Protein AF-A0A3M1DZD7-F1 (afdb_monomer)

Sequence (365 aa):
MVFPDAVPTWALFAEMALAAAVVVLAGWRFARLADLVADRLHLGAGWIGLILLATVTSLPELVTSGTATLLGNVDLALGGILGSCSFNITIIFLLNAAWGGGSVLTRTDEGRAHTLSSAFGMLLIGLTLFGMVLMDKFAAAPKTAGIVELCWALLILIAYLFCMKLIHRYERRRNHADHRDAGPPGRMGAGLTLDLIVTAAVLIAASWWLANLGDALSIHPIEWLGGPLGATFVGACFLALATSLPEIATSISAVKIGKLDLALGNIFGSNMFNIVIIPVLKGLSLGGGHAVMLTPHASDTTQNLIAGLLAMLLTAVAIGGMAYRSHTRIGRFGFDSILIAAIYLGGMALLVTGTPGAAASVASP

Nearest PDB structures (foldseek):
  5jdl-assembly1_A  TM=7.304E-01  e=1.213E-06  Methanocaldococcus jannaschii DSM 2661
  5jdq-assembly1_A  TM=7.399E-01  e=3.243E-06  Methanocaldococcus jannaschii DSM 2661
  5jdn-assembly1_A  TM=7.439E-01  e=9.049E-06  Methanocaldococcus jannaschii DSM 2661
  6csf-assembly2_M  TM=1.851E-01  e=3.660E+00  Methanococcus maripaludis S2
  6csf-assembly1_C  TM=1.396E-01  e=6.113E+00  Methanococcus maripaludis S2

Solvent-accessible surface area (backbone atoms only — not comparable to full-atom values): 18363 Å² total; per-residue (Å²): 130,86,76,65,100,76,72,54,70,70,56,55,53,51,51,40,53,49,26,50,48,49,19,37,54,28,16,39,50,42,31,54,48,49,49,52,48,13,66,40,52,66,44,52,46,32,56,39,10,29,47,58,48,10,49,54,32,45,44,31,48,44,52,52,29,40,50,30,41,77,72,68,37,36,63,60,18,50,33,49,40,27,41,49,37,32,50,41,58,39,43,53,37,55,41,13,64,74,63,55,81,28,45,61,59,60,70,34,93,52,39,69,59,54,42,51,44,39,52,47,24,38,49,51,49,48,53,50,51,51,45,33,62,55,29,56,81,28,64,94,38,64,73,58,32,43,52,54,48,52,55,47,30,50,48,52,48,52,50,48,55,50,48,52,53,51,51,50,53,53,49,52,58,49,46,55,61,77,43,66,87,53,78,81,62,54,77,83,49,71,68,58,52,49,51,47,52,52,33,47,50,50,27,38,52,25,27,44,52,26,30,54,50,13,56,54,40,30,76,42,71,35,68,94,57,73,27,62,68,32,10,40,52,51,12,50,54,42,28,55,47,26,38,47,40,33,50,48,25,21,29,46,32,18,43,74,72,70,35,50,34,26,21,51,16,22,40,34,19,25,35,40,47,42,57,50,38,55,37,54,44,56,58,55,34,72,80,66,79,55,76,57,70,55,46,62,56,94,77,54,44,62,56,37,47,49,33,38,49,47,20,37,53,43,45,50,46,52,42,47,34,43,71,67,48,70,83,59,59,60,87,38,33,18,54,56,34,53,48,38,46,52,52,49,54,52,51,50,51,48,61,69,66,66,43,93,62,70,72,62,71,77,68,66,136

Structure (mmCIF, N/CA/C/O backbone):
data_AF-A0A3M1DZD7-F1
#
_entry.id   AF-A0A3M1DZD7-F1
#
loop_
_atom_site.group_PDB
_atom_site.id
_atom_site.type_symbol
_atom_site.label_atom_id
_atom_site.label_alt_id
_atom_site.label_comp_id
_atom_site.label_asym_id
_atom_site.label_entity_id
_atom_site.label_seq_id
_atom_site.pdbx_PDB_ins_code
_atom_site.Cartn_x
_atom_site.Cartn_y
_atom_site.Cartn_z
_atom_site.occupancy
_atom_site.B_iso_or_equiv
_atom_site.auth_seq_id
_atom_site.auth_comp_id
_atom_site.auth_asym_id
_atom_site.auth_atom_id
_atom_site.pdbx_PDB_model_num
ATOM 1 N N . MET A 1 1 ? 2.606 -16.491 -16.913 1.00 41.66 1 MET A N 1
ATOM 2 C CA . MET A 1 1 ? 1.841 -17.367 -17.830 1.00 41.66 1 MET A CA 1
ATOM 3 C C . MET A 1 1 ? 1.956 -16.742 -19.210 1.00 41.66 1 MET A C 1
ATOM 5 O O . MET A 1 1 ? 1.767 -15.538 -19.295 1.00 41.66 1 MET A O 1
ATOM 9 N N . VAL A 1 2 ? 2.329 -17.495 -20.248 1.00 38.16 2 VAL A N 1
ATOM 10 C CA . VAL A 1 2 ? 2.214 -17.013 -21.636 1.00 38.16 2 VAL A CA 1
ATOM 11 C C . VAL A 1 2 ? 0.723 -17.052 -21.945 1.00 38.16 2 VAL A C 1
ATOM 13 O O . VAL A 1 2 ? 0.156 -18.142 -22.010 1.00 38.16 2 VAL A O 1
ATOM 16 N N . PHE A 1 3 ? 0.066 -15.894 -22.001 1.00 48.56 3 PHE A N 1
ATOM 17 C CA . PHE A 1 3 ? -1.316 -15.837 -22.463 1.00 48.56 3 PHE A CA 1
ATOM 18 C C . PHE A 1 3 ? -1.296 -16.283 -23.929 1.00 48.56 3 PHE A C 1
ATOM 20 O O . PHE A 1 3 ? -0.567 -15.680 -24.714 1.00 48.56 3 PHE A O 1
ATOM 27 N N . PRO A 1 4 ? -1.981 -17.377 -24.302 1.00 46.47 4 PRO A N 1
ATOM 28 C CA . PRO A 1 4 ? -2.061 -17.756 -25.703 1.00 46.47 4 PRO A CA 1
ATOM 29 C C . PRO A 1 4 ? -2.705 -16.600 -26.472 1.00 46.47 4 PRO A C 1
ATOM 31 O O . PRO A 1 4 ? -3.670 -16.015 -25.979 1.00 46.47 4 PRO A O 1
ATOM 34 N N . ASP A 1 5 ? -2.199 -16.304 -27.672 1.00 52.38 5 ASP A N 1
ATOM 35 C CA . ASP A 1 5 ? -2.559 -15.163 -28.542 1.00 52.38 5 ASP A CA 1
ATOM 36 C C . ASP A 1 5 ? -4.052 -15.091 -28.967 1.00 52.38 5 ASP A C 1
ATOM 38 O O . ASP A 1 5 ? -4.423 -14.358 -29.880 1.00 52.38 5 ASP A O 1
ATOM 42 N N . ALA A 1 6 ? -4.936 -15.858 -28.323 1.00 56.72 6 ALA A N 1
ATOM 43 C CA . ALA A 1 6 ? -6.335 -16.068 -28.670 1.00 56.72 6 ALA A CA 1
ATOM 44 C C . ALA A 1 6 ? -7.322 -15.863 -27.500 1.00 56.72 6 ALA A C 1
ATOM 46 O O . ALA A 1 6 ? -8.472 -16.295 -27.606 1.00 56.72 6 ALA A O 1
ATOM 47 N N . VAL A 1 7 ? -6.928 -15.236 -26.382 1.00 67.44 7 VAL A N 1
ATOM 48 C CA . VAL A 1 7 ? -7.904 -14.864 -25.338 1.00 67.44 7 VAL A CA 1
ATOM 49 C C . VAL A 1 7 ? -8.629 -13.584 -25.768 1.00 67.44 7 VAL A C 1
ATOM 51 O O . VAL A 1 7 ? -7.986 -12.550 -25.955 1.00 67.44 7 VAL A O 1
ATOM 54 N N . PRO A 1 8 ? -9.961 -13.606 -25.948 1.00 79.56 8 PRO A N 1
ATOM 55 C CA . PRO A 1 8 ? -10.682 -12.409 -26.351 1.00 79.56 8 PRO A CA 1
ATOM 56 C C . PRO A 1 8 ? -10.669 -11.369 -25.222 1.00 79.56 8 PRO A C 1
ATOM 58 O O . PRO A 1 8 ? -10.813 -11.710 -24.049 1.00 79.56 8 PRO A O 1
ATOM 61 N N . THR A 1 9 ? -10.562 -10.082 -25.562 1.00 77.25 9 THR A N 1
ATOM 62 C CA . THR A 1 9 ? -10.409 -8.986 -24.583 1.00 77.25 9 THR A CA 1
ATOM 63 C C . THR A 1 9 ? -11.525 -8.953 -23.530 1.00 77.25 9 THR A C 1
ATOM 65 O O . THR A 1 9 ? -11.277 -8.628 -22.372 1.00 77.25 9 THR A O 1
ATOM 68 N N . TRP A 1 10 ? -12.756 -9.337 -23.892 1.00 81.88 10 TRP A N 1
ATOM 69 C CA . TRP A 1 10 ? -13.869 -9.419 -22.937 1.00 81.88 10 TRP A CA 1
ATOM 70 C C . TRP A 1 10 ? -13.646 -10.482 -21.851 1.00 81.88 10 TRP A C 1
ATOM 72 O O . TRP A 1 10 ? -14.093 -10.287 -20.723 1.00 81.88 10 TRP A O 1
ATOM 82 N N . ALA A 1 11 ? -12.947 -11.579 -22.165 1.00 86.06 11 ALA A N 1
ATOM 83 C CA . ALA A 1 11 ? -12.627 -12.623 -21.197 1.00 86.06 11 ALA A CA 1
ATOM 84 C C . ALA A 1 11 ? -11.578 -12.126 -20.196 1.00 86.06 11 ALA A C 1
ATOM 86 O O . ALA A 1 11 ? -11.751 -12.339 -19.001 1.00 86.06 11 ALA A O 1
ATOM 87 N N . LEU A 1 12 ? -10.579 -11.358 -20.651 1.00 83.19 12 LEU A N 1
ATOM 88 C CA . LEU A 1 12 ? -9.619 -10.694 -19.759 1.00 83.19 12 LEU A CA 1
ATOM 89 C C . LEU A 1 12 ? -10.325 -9.735 -18.792 1.00 83.19 12 LEU A C 1
ATOM 91 O O . LEU A 1 12 ? -10.096 -9.798 -17.587 1.00 83.19 12 LEU A O 1
ATOM 95 N N . PHE A 1 13 ? -11.249 -8.903 -19.283 1.00 85.06 13 PHE A N 1
ATOM 96 C CA . PHE A 1 13 ? -12.037 -8.024 -18.411 1.00 85.06 13 PHE A CA 1
ATOM 97 C C . PHE A 1 13 ? -12.915 -8.799 -17.416 1.00 85.06 13 PHE A C 1
ATOM 99 O O . PHE A 1 13 ? -13.045 -8.381 -16.265 1.00 85.06 13 PHE A O 1
ATOM 106 N N . ALA A 1 14 ? -13.502 -9.926 -17.828 1.00 89.94 14 ALA A N 1
ATOM 107 C CA . ALA A 1 14 ? -14.292 -10.777 -16.940 1.00 89.94 14 ALA A CA 1
ATOM 108 C C . ALA A 1 14 ? -13.427 -11.435 -15.850 1.00 89.94 14 ALA A C 1
ATOM 110 O O . ALA A 1 14 ? -13.805 -11.422 -14.677 1.00 89.94 14 ALA A O 1
ATOM 111 N N . GLU A 1 15 ? -12.251 -11.955 -16.211 1.00 90.81 15 GLU A N 1
ATOM 112 C CA . GLU A 1 15 ? -11.279 -12.507 -15.261 1.00 90.81 15 GLU A CA 1
ATOM 113 C C . GLU A 1 15 ? -10.776 -11.443 -14.285 1.00 90.81 15 GLU A C 1
ATOM 115 O O . GLU A 1 15 ? -10.691 -11.697 -13.085 1.00 90.81 15 GLU A O 1
ATOM 120 N N . MET A 1 16 ? -10.531 -10.220 -14.758 1.00 89.06 16 MET A N 1
ATOM 121 C CA . MET A 1 16 ? -10.138 -9.110 -13.891 1.00 89.06 16 MET A CA 1
ATOM 122 C C . MET A 1 16 ? -11.241 -8.702 -12.930 1.00 89.06 16 MET A C 1
ATOM 124 O O . MET A 1 16 ? -10.969 -8.477 -11.754 1.00 89.06 16 MET A O 1
ATOM 128 N N . ALA A 1 17 ? -12.488 -8.627 -13.397 1.00 91.44 17 ALA A N 1
ATOM 129 C CA . ALA A 1 17 ? -13.623 -8.344 -12.528 1.00 91.44 17 ALA A CA 1
ATOM 130 C C . ALA A 1 17 ? -13.769 -9.422 -11.442 1.00 91.44 17 ALA A C 1
ATOM 132 O O . ALA A 1 17 ? -14.021 -9.099 -10.280 1.00 91.44 17 ALA A O 1
ATOM 133 N N . LEU A 1 18 ? -13.556 -10.693 -11.799 1.00 94.94 18 LEU A N 1
ATOM 134 C CA . LEU A 1 18 ? -13.560 -11.803 -10.852 1.00 94.94 18 LEU A CA 1
ATOM 135 C C . LEU A 1 18 ? -12.410 -11.694 -9.842 1.00 94.94 18 LEU A C 1
ATOM 137 O O . LEU A 1 18 ? -12.656 -11.758 -8.638 1.00 94.94 18 LEU A O 1
ATOM 141 N N . ALA A 1 19 ? -11.175 -11.486 -10.301 1.00 93.81 19 ALA A N 1
ATOM 142 C CA . ALA A 1 19 ? -10.014 -11.335 -9.429 1.00 93.81 19 ALA A CA 1
ATOM 143 C C . ALA A 1 19 ? -10.177 -10.131 -8.483 1.00 93.81 19 ALA A C 1
ATOM 145 O O . ALA A 1 19 ? -9.988 -10.268 -7.274 1.00 93.81 19 ALA A O 1
ATOM 146 N N . ALA A 1 20 ? -10.646 -8.988 -8.992 1.00 93.81 20 ALA A N 1
ATOM 147 C CA . ALA A 1 20 ? -10.962 -7.810 -8.190 1.00 93.81 20 ALA A CA 1
ATOM 148 C C . ALA A 1 20 ? -12.055 -8.090 -7.144 1.00 93.81 20 ALA A C 1
ATOM 150 O O . ALA A 1 20 ? -11.922 -7.684 -5.989 1.00 93.81 20 ALA A O 1
ATOM 151 N N . ALA A 1 21 ? -13.111 -8.828 -7.502 1.00 95.94 21 ALA A N 1
ATOM 152 C CA . ALA A 1 21 ? -14.144 -9.230 -6.550 1.00 95.94 21 ALA A CA 1
ATOM 153 C C . ALA A 1 21 ? -13.577 -10.127 -5.438 1.00 95.94 21 ALA A C 1
ATOM 155 O O . ALA A 1 21 ? -13.894 -9.920 -4.265 1.00 95.94 21 ALA A O 1
ATOM 156 N N . VAL A 1 22 ? -12.699 -11.079 -5.775 1.00 97.00 22 VAL A N 1
ATOM 157 C CA . VAL A 1 22 ? -12.014 -11.923 -4.783 1.00 97.00 22 VAL A CA 1
ATOM 158 C C . VAL A 1 22 ? -11.136 -11.076 -3.861 1.00 97.00 22 VAL A C 1
ATOM 160 O O . VAL A 1 22 ? -11.227 -11.247 -2.646 1.00 97.00 22 VAL A O 1
ATOM 163 N N . VAL A 1 23 ? -10.358 -10.125 -4.393 1.00 96.25 23 VAL A N 1
ATOM 164 C CA . VAL A 1 23 ? -9.548 -9.187 -3.591 1.00 96.25 23 VAL A CA 1
ATOM 165 C C . VAL A 1 23 ? -10.427 -8.392 -2.626 1.00 96.25 23 VAL A C 1
ATOM 167 O O . VAL A 1 23 ? -10.125 -8.319 -1.436 1.00 96.25 23 VAL A O 1
ATOM 170 N N . VAL A 1 24 ? -11.554 -7.848 -3.096 1.00 96.06 24 VAL A N 1
ATOM 171 C CA . VAL A 1 24 ? -12.477 -7.072 -2.253 1.00 96.06 24 VAL A CA 1
ATOM 172 C C . VAL A 1 24 ? -13.079 -7.933 -1.141 1.00 96.06 24 VAL A C 1
ATOM 174 O O . VAL A 1 24 ? -13.093 -7.521 0.020 1.00 96.06 24 VAL A O 1
ATOM 177 N N . LEU A 1 25 ? -13.548 -9.142 -1.461 1.00 97.25 25 LEU A N 1
ATOM 178 C CA . LEU A 1 25 ? -14.147 -10.056 -0.483 1.00 97.25 25 LEU A CA 1
ATOM 179 C C . LEU A 1 25 ? -13.116 -10.562 0.538 1.00 97.25 25 LEU A C 1
ATOM 181 O O . LEU A 1 25 ? -13.396 -10.579 1.743 1.00 97.25 25 LEU A O 1
ATOM 185 N N . ALA A 1 26 ? -11.921 -10.933 0.074 1.00 97.25 26 ALA A N 1
ATOM 186 C CA . ALA A 1 26 ? -10.816 -11.364 0.923 1.00 97.25 26 ALA A CA 1
ATOM 187 C C . ALA A 1 26 ? -10.336 -10.218 1.820 1.00 97.25 26 ALA A C 1
ATOM 189 O O . ALA A 1 26 ? -10.219 -10.413 3.027 1.00 97.25 26 ALA A O 1
ATOM 190 N N . GLY A 1 27 ? -10.167 -9.007 1.283 1.00 96.50 27 GLY A N 1
ATOM 191 C CA . GLY A 1 27 ? -9.814 -7.813 2.051 1.00 96.50 27 GLY A CA 1
ATOM 192 C C . GLY A 1 27 ? -10.871 -7.459 3.100 1.00 96.50 27 GLY A C 1
ATOM 193 O O . GLY A 1 27 ? -10.539 -7.149 4.248 1.00 96.50 27 GLY A O 1
ATOM 194 N N . TRP A 1 28 ? -12.159 -7.601 2.759 1.00 96.25 28 TRP A N 1
ATOM 195 C CA . TRP A 1 28 ? -13.256 -7.383 3.702 1.00 96.25 28 TRP A CA 1
ATOM 196 C C . TRP A 1 28 ? -13.191 -8.351 4.889 1.00 96.25 28 TRP A C 1
ATOM 198 O O . TRP A 1 28 ? -13.342 -7.929 6.040 1.00 96.25 28 TRP A O 1
ATOM 208 N N . ARG A 1 29 ? -12.926 -9.638 4.627 1.00 97.69 29 ARG A N 1
ATOM 209 C CA . ARG A 1 29 ? -12.712 -10.658 5.664 1.00 97.69 29 ARG A CA 1
ATOM 210 C C . ARG A 1 29 ? -11.431 -10.406 6.458 1.00 97.69 29 ARG A C 1
ATOM 212 O O . ARG A 1 29 ? -11.468 -10.473 7.685 1.00 97.69 29 ARG A O 1
ATOM 219 N N . PHE A 1 30 ? -10.334 -10.088 5.782 1.00 98.00 30 PHE A N 1
ATOM 220 C CA . PHE A 1 30 ? -9.017 -9.926 6.386 1.00 98.00 30 PHE A CA 1
ATOM 221 C C . PHE A 1 30 ? -8.990 -8.783 7.403 1.00 98.00 30 PHE A C 1
ATOM 223 O O . PHE A 1 30 ? -8.502 -8.978 8.511 1.00 98.00 30 PHE A O 1
ATOM 230 N N . ALA A 1 31 ? -9.621 -7.642 7.101 1.00 97.56 31 ALA A N 1
ATOM 231 C CA . ALA A 1 31 ? -9.732 -6.531 8.049 1.00 97.56 31 ALA A CA 1
ATOM 232 C C . ALA A 1 31 ? -10.477 -6.917 9.343 1.00 97.56 31 ALA A C 1
ATOM 234 O O . ALA A 1 31 ? -10.062 -6.522 10.429 1.00 97.56 31 ALA A O 1
ATOM 235 N N . ARG A 1 32 ? -11.533 -7.744 9.266 1.00 97.25 32 ARG A N 1
ATOM 236 C CA . ARG A 1 32 ? -12.217 -8.259 10.471 1.00 97.25 32 ARG A CA 1
ATOM 237 C C . ARG A 1 32 ? -11.357 -9.230 11.267 1.00 97.25 32 ARG A C 1
ATOM 239 O O . ARG A 1 32 ? -11.407 -9.217 12.491 1.00 97.25 32 ARG A O 1
ATOM 246 N N . LEU A 1 33 ? -10.591 -10.085 10.592 1.00 97.31 33 LEU A N 1
ATOM 247 C CA . LEU A 1 33 ? -9.674 -10.999 11.272 1.00 97.31 33 LEU A CA 1
ATOM 248 C C . LEU A 1 33 ? -8.540 -10.229 11.953 1.00 97.31 33 LEU A C 1
ATOM 250 O O . LEU A 1 33 ? -8.206 -10.539 13.091 1.00 97.31 33 LEU A O 1
ATOM 254 N N . ALA A 1 34 ? -8.001 -9.200 11.298 1.00 96.94 34 ALA A N 1
ATOM 255 C CA . ALA A 1 34 ? -7.010 -8.303 11.877 1.00 96.94 34 ALA A CA 1
ATOM 256 C C . ALA A 1 34 ? -7.562 -7.582 13.120 1.00 96.94 34 ALA A C 1
ATOM 258 O O . ALA A 1 34 ? -6.902 -7.563 14.155 1.00 96.94 34 ALA A O 1
ATOM 259 N N . ASP A 1 35 ? -8.797 -7.080 13.064 1.00 96.25 35 ASP A N 1
ATOM 260 C CA . ASP A 1 35 ? -9.460 -6.473 14.223 1.00 96.25 35 ASP A CA 1
ATOM 261 C C . ASP A 1 35 ? -9.634 -7.462 15.390 1.00 96.25 35 ASP A C 1
ATOM 263 O O . ASP A 1 35 ? -9.270 -7.170 16.526 1.00 96.25 35 ASP A O 1
ATOM 267 N N . LEU A 1 36 ? -10.077 -8.692 15.103 1.00 95.12 36 LEU A N 1
ATOM 268 C CA . LEU A 1 36 ? -10.161 -9.756 16.108 1.00 95.12 36 LEU A CA 1
ATOM 269 C C . LEU A 1 36 ? -8.793 -10.091 16.717 1.00 95.12 36 LEU A C 1
ATOM 271 O O . LEU A 1 36 ? -8.713 -10.418 17.900 1.00 95.12 36 LEU A O 1
ATOM 275 N N . VAL A 1 37 ? -7.716 -10.039 15.930 1.00 95.19 37 VAL A N 1
ATOM 276 C CA . VAL A 1 37 ? -6.347 -10.234 16.426 1.00 95.19 37 VAL A CA 1
ATOM 277 C C . VAL A 1 37 ? -5.940 -9.089 17.354 1.00 95.19 37 VAL A C 1
ATOM 279 O O . VAL A 1 37 ? -5.381 -9.366 18.418 1.00 95.19 37 VAL A O 1
ATOM 282 N N . ALA A 1 38 ? -6.250 -7.838 16.996 1.00 92.69 38 ALA A N 1
ATOM 283 C CA . ALA A 1 38 ? -6.002 -6.667 17.837 1.00 92.69 38 ALA A CA 1
ATOM 284 C C . ALA A 1 38 ? -6.695 -6.813 19.201 1.00 92.69 38 ALA A C 1
ATOM 286 O O . ALA A 1 38 ? -6.028 -6.791 20.240 1.00 92.69 38 ALA A O 1
ATOM 287 N N . ASP A 1 39 ? -7.997 -7.108 19.181 1.00 90.56 39 ASP A N 1
ATOM 288 C CA . ASP A 1 39 ? -8.821 -7.266 20.380 1.00 90.56 39 ASP A CA 1
ATOM 289 C C . ASP A 1 39 ? -8.357 -8.454 21.244 1.00 90.56 39 ASP A C 1
ATOM 291 O O . ASP A 1 39 ? -8.288 -8.354 22.465 1.00 90.56 39 ASP A O 1
ATOM 295 N N . ARG A 1 40 ? -7.991 -9.597 20.645 1.00 90.81 40 ARG A N 1
ATOM 296 C CA . ARG A 1 40 ? -7.571 -10.797 21.401 1.00 90.81 40 ARG A CA 1
ATOM 297 C C . ARG A 1 40 ? -6.204 -10.652 22.054 1.00 90.81 40 ARG A C 1
ATOM 299 O O . ARG A 1 40 ? -5.993 -11.209 23.130 1.00 90.81 40 ARG A O 1
ATOM 306 N N . LEU A 1 41 ? -5.272 -9.976 21.388 1.00 90.75 41 LEU A N 1
ATOM 307 C CA . LEU A 1 41 ? -3.898 -9.813 21.864 1.00 90.75 41 LEU A CA 1
ATOM 308 C C . LEU A 1 41 ? -3.702 -8.537 22.698 1.00 90.75 41 LEU A C 1
ATOM 310 O O . LEU A 1 41 ? -2.584 -8.297 23.155 1.00 90.75 41 LEU A O 1
ATOM 314 N N . HIS A 1 42 ? -4.757 -7.736 22.899 1.00 89.25 42 HIS A N 1
ATOM 315 C CA . HIS A 1 42 ? -4.693 -6.399 23.509 1.00 89.25 42 HIS A CA 1
ATOM 316 C C . HIS A 1 42 ? -3.643 -5.502 22.818 1.00 89.25 42 HIS A C 1
ATOM 318 O O . HIS A 1 42 ? -2.906 -4.736 23.451 1.00 89.25 42 HIS A O 1
ATOM 324 N N . LEU A 1 43 ? -3.539 -5.639 21.493 1.00 89.69 43 LEU A N 1
ATOM 325 C CA . LEU A 1 43 ? -2.683 -4.820 20.638 1.00 89.69 43 LEU A CA 1
ATOM 326 C C . LEU A 1 43 ? -3.512 -3.698 20.012 1.00 89.69 43 LEU A C 1
ATOM 328 O O . LEU A 1 43 ? -4.716 -3.833 19.833 1.00 89.69 43 LEU A O 1
ATOM 332 N N . GLY A 1 44 ? -2.863 -2.574 19.701 1.00 88.56 44 GLY A N 1
ATOM 333 C CA . GLY A 1 44 ? -3.550 -1.391 19.187 1.00 88.56 44 GLY A CA 1
ATOM 334 C C . GLY A 1 44 ? -4.092 -1.690 17.801 1.00 88.56 44 GLY A C 1
ATOM 335 O O . GLY A 1 44 ? -3.406 -2.339 17.005 1.00 88.56 44 GLY A O 1
ATOM 336 N N . ALA A 1 45 ? -5.305 -1.228 17.506 1.00 91.75 45 ALA A N 1
ATOM 337 C CA . ALA A 1 45 ? -5.882 -1.404 16.180 1.00 91.75 45 ALA A CA 1
ATOM 338 C C . ALA A 1 45 ? -4.991 -0.726 15.126 1.00 91.75 45 ALA A C 1
ATOM 340 O O . ALA A 1 45 ? -4.741 -1.313 14.072 1.00 91.75 45 ALA A O 1
ATOM 341 N N . GLY A 1 46 ? -4.419 0.443 15.451 1.00 92.06 46 GLY A N 1
ATOM 342 C CA . GLY A 1 46 ? -3.421 1.102 14.611 1.00 92.06 46 GLY A CA 1
ATOM 343 C C . GLY A 1 46 ? -2.150 0.279 14.424 1.00 92.06 46 GLY A C 1
ATOM 344 O O . GLY A 1 46 ? -1.711 0.129 13.288 1.00 92.06 46 GLY A O 1
ATOM 345 N N . TRP A 1 47 ? -1.622 -0.351 15.480 1.00 93.69 47 TRP A N 1
ATOM 346 C CA . TRP A 1 47 ? -0.440 -1.224 15.391 1.00 93.69 47 TRP A CA 1
ATOM 347 C C . TRP A 1 47 ? -0.647 -2.415 14.457 1.00 93.69 47 TRP A C 1
ATOM 349 O O . TRP A 1 47 ? 0.208 -2.747 13.634 1.00 93.69 47 TRP A O 1
ATOM 359 N N . ILE A 1 48 ? -1.792 -3.088 14.605 1.00 95.69 48 ILE A N 1
ATOM 360 C CA . ILE A 1 48 ? -2.146 -4.237 13.773 1.00 95.69 48 ILE A CA 1
ATOM 361 C C . ILE A 1 48 ? -2.373 -3.792 12.330 1.00 95.69 48 ILE A C 1
ATOM 363 O O . ILE A 1 48 ? -1.930 -4.484 11.414 1.00 95.69 48 ILE A O 1
ATOM 367 N N . GLY A 1 49 ? -2.978 -2.623 12.119 1.00 96.38 49 GLY A N 1
ATOM 368 C CA . GLY A 1 49 ? -3.076 -2.005 10.799 1.00 96.38 49 GLY A CA 1
ATOM 369 C C . GLY A 1 49 ? -1.698 -1.753 10.190 1.00 96.38 49 GLY A C 1
ATOM 370 O O . GLY A 1 49 ? -1.429 -2.172 9.069 1.00 96.38 49 GLY A O 1
ATOM 371 N N . LEU A 1 50 ? -0.807 -1.137 10.966 1.00 95.88 50 LEU A N 1
ATOM 372 C CA . LEU A 1 50 ? 0.535 -0.729 10.556 1.00 95.88 50 LEU A CA 1
ATOM 373 C C . LEU A 1 50 ? 1.446 -1.901 10.192 1.00 95.88 50 LEU A C 1
ATOM 375 O O . LEU A 1 50 ? 2.271 -1.776 9.292 1.00 95.88 50 LEU A O 1
ATOM 379 N N . ILE A 1 51 ? 1.342 -3.021 10.909 1.00 95.56 51 ILE A N 1
ATOM 380 C CA . ILE A 1 51 ? 2.173 -4.200 10.649 1.00 95.56 51 ILE A CA 1
ATOM 381 C C . ILE A 1 51 ? 1.434 -5.205 9.795 1.00 95.56 51 ILE A C 1
ATOM 383 O O . ILE A 1 51 ? 1.855 -5.494 8.682 1.00 95.56 51 ILE A O 1
ATOM 387 N N . LEU A 1 52 ? 0.383 -5.807 10.344 1.00 96.69 52 LEU A N 1
ATOM 388 C CA . LEU A 1 52 ? -0.198 -7.015 9.777 1.00 96.69 52 LEU A CA 1
ATOM 389 C C . LEU A 1 52 ? -0.973 -6.697 8.505 1.00 96.69 52 LEU A C 1
ATOM 391 O O . LEU A 1 52 ? -0.786 -7.379 7.500 1.00 96.69 52 LEU A O 1
ATOM 395 N N . LEU A 1 53 ? -1.834 -5.677 8.566 1.00 96.94 53 LEU A N 1
ATOM 396 C CA . LEU A 1 53 ? -2.679 -5.311 7.436 1.00 96.94 53 LEU A CA 1
ATOM 397 C C . LEU A 1 53 ? -1.810 -4.777 6.293 1.00 96.94 53 LEU A C 1
ATOM 399 O O . LEU A 1 53 ? -1.806 -5.386 5.228 1.00 96.94 53 LEU A O 1
ATOM 403 N N . ALA A 1 54 ? -0.971 -3.783 6.595 1.00 96.88 54 ALA A N 1
ATOM 404 C CA . ALA A 1 54 ? -0.058 -3.153 5.647 1.00 96.88 54 ALA A CA 1
ATOM 405 C C . ALA A 1 54 ? 0.917 -4.128 4.982 1.00 96.88 54 ALA A C 1
ATOM 407 O O . ALA A 1 54 ? 1.116 -4.086 3.774 1.00 96.88 54 ALA A O 1
ATOM 408 N N . THR A 1 55 ? 1.525 -5.038 5.754 1.00 96.00 55 THR A N 1
ATOM 409 C CA . THR A 1 55 ? 2.459 -6.015 5.175 1.00 96.00 55 THR A CA 1
ATOM 410 C C . THR A 1 55 ? 1.744 -6.879 4.149 1.00 96.00 55 THR A C 1
ATOM 412 O O . THR A 1 55 ? 2.248 -7.046 3.050 1.00 96.00 55 THR A O 1
ATOM 415 N N . VAL A 1 56 ? 0.576 -7.437 4.486 1.00 96.44 56 VAL A N 1
ATOM 416 C CA . VAL A 1 56 ? -0.130 -8.356 3.583 1.00 96.44 56 VAL A CA 1
ATOM 417 C C . VAL A 1 56 ? -0.675 -7.631 2.358 1.00 96.44 56 VAL A C 1
ATOM 419 O O . VAL A 1 56 ? -0.607 -8.189 1.262 1.00 96.44 56 VAL A O 1
ATOM 422 N N . THR A 1 57 ? -1.207 -6.419 2.524 1.00 95.31 57 THR A N 1
ATOM 423 C CA . THR A 1 57 ? -1.777 -5.664 1.405 1.00 95.31 57 THR A CA 1
ATOM 424 C C . THR A 1 57 ? -0.720 -5.178 0.430 1.00 95.31 57 THR A C 1
ATOM 426 O O . THR A 1 57 ? -1.026 -5.187 -0.748 1.00 95.31 57 THR A O 1
ATOM 429 N N . SER A 1 58 ? 0.511 -4.911 0.887 1.00 95.44 58 SER A N 1
ATOM 430 C CA . SER A 1 58 ? 1.620 -4.420 0.053 1.00 95.44 58 SER A CA 1
ATOM 431 C C . SER A 1 58 ? 2.580 -5.515 -0.455 1.00 95.44 58 SER A C 1
ATOM 433 O O . SER A 1 58 ? 3.614 -5.241 -1.070 1.00 95.44 58 SER A O 1
ATOM 435 N N . LEU A 1 59 ? 2.277 -6.797 -0.215 1.00 92.88 59 LEU A N 1
ATOM 436 C CA . LEU A 1 59 ? 2.983 -7.910 -0.870 1.00 92.88 59 LEU A CA 1
ATOM 437 C C . LEU A 1 59 ? 2.806 -7.951 -2.404 1.00 92.88 59 LEU A C 1
ATOM 439 O O . LEU A 1 59 ? 3.770 -8.310 -3.083 1.00 92.88 59 LEU A O 1
ATOM 443 N N . PRO A 1 60 ? 1.646 -7.607 -2.994 1.00 90.19 60 PRO A N 1
ATOM 444 C CA . PRO A 1 60 ? 1.487 -7.477 -4.442 1.00 90.19 60 PRO A CA 1
ATOM 445 C C . PRO A 1 60 ? 2.452 -6.452 -5.055 1.00 90.19 60 PRO A C 1
ATOM 447 O O . PRO A 1 60 ? 3.071 -6.748 -6.078 1.00 90.19 60 PRO A O 1
ATOM 450 N N . GLU A 1 61 ? 2.669 -5.302 -4.410 1.00 92.06 61 GLU A N 1
ATOM 451 C CA . GLU A 1 61 ? 3.703 -4.325 -4.779 1.00 92.06 61 GLU A CA 1
ATOM 452 C C . GLU A 1 61 ? 5.104 -4.943 -4.757 1.00 92.06 61 GLU A C 1
ATOM 454 O O . GLU A 1 61 ? 5.888 -4.729 -5.683 1.00 92.06 61 GLU A O 1
ATOM 459 N N . LEU A 1 62 ? 5.432 -5.742 -3.733 1.00 93.00 62 LEU A N 1
ATOM 460 C CA . LEU A 1 62 ? 6.725 -6.433 -3.654 1.00 93.00 62 LEU A CA 1
ATOM 461 C C . LEU A 1 62 ? 6.909 -7.402 -4.829 1.00 93.00 62 LEU A C 1
ATOM 463 O O . LEU A 1 62 ? 7.988 -7.457 -5.421 1.00 93.00 62 LEU A O 1
ATOM 467 N N . VAL A 1 63 ? 5.867 -8.159 -5.180 1.00 89.69 63 VAL A N 1
ATOM 468 C CA . VAL A 1 63 ? 5.920 -9.138 -6.274 1.00 89.69 63 VAL A CA 1
ATOM 469 C C . VAL A 1 63 ? 6.038 -8.451 -7.635 1.00 89.69 63 VAL A C 1
ATOM 471 O O . VAL A 1 63 ? 6.876 -8.848 -8.447 1.00 89.69 63 VAL A O 1
ATOM 474 N N . THR A 1 64 ? 5.244 -7.411 -7.889 1.00 87.50 64 THR A N 1
ATOM 475 C CA . THR A 1 64 ? 5.273 -6.657 -9.156 1.00 87.50 64 THR A CA 1
ATOM 476 C C . THR A 1 64 ? 6.592 -5.902 -9.328 1.00 87.50 64 THR A C 1
ATOM 478 O O . THR A 1 64 ? 7.265 -6.066 -10.345 1.00 87.50 64 THR A O 1
ATOM 481 N N . SER A 1 65 ? 7.048 -5.185 -8.297 1.00 88.62 65 SER A N 1
ATOM 482 C CA . SER A 1 65 ? 8.330 -4.462 -8.315 1.00 88.62 65 SER A CA 1
ATOM 483 C C . SER A 1 65 ? 9.532 -5.411 -8.391 1.00 88.62 65 SER A C 1
ATOM 485 O O . SER A 1 65 ? 10.528 -5.119 -9.057 1.00 88.62 65 SER A O 1
ATOM 487 N N . GLY A 1 66 ? 9.436 -6.579 -7.748 1.00 88.81 66 GLY A N 1
ATOM 488 C CA . GLY A 1 66 ? 10.433 -7.644 -7.845 1.00 88.81 66 GLY A CA 1
ATOM 489 C C . GLY A 1 66 ? 10.518 -8.242 -9.239 1.00 88.81 66 GLY A C 1
ATOM 490 O O . GLY A 1 66 ? 11.614 -8.421 -9.763 1.00 88.81 66 GLY A O 1
ATOM 491 N N . THR A 1 67 ? 9.374 -8.474 -9.878 1.00 86.00 67 THR A N 1
ATOM 492 C CA . THR A 1 67 ? 9.328 -8.955 -11.261 1.00 86.00 67 THR A CA 1
ATOM 493 C C . THR A 1 67 ? 9.920 -7.918 -12.216 1.00 86.00 67 THR A C 1
ATOM 495 O O . THR A 1 67 ? 10.802 -8.259 -12.999 1.00 86.00 67 THR A O 1
ATOM 498 N N . ALA A 1 68 ? 9.534 -6.643 -12.093 1.00 84.31 68 ALA A N 1
ATOM 499 C CA . ALA A 1 68 ? 10.091 -5.551 -12.895 1.00 84.31 68 ALA A CA 1
ATOM 500 C C . ALA A 1 68 ? 11.618 -5.442 -12.740 1.00 84.31 68 ALA A C 1
ATOM 502 O O . ALA A 1 68 ? 12.345 -5.371 -13.729 1.00 84.31 68 ALA A O 1
ATOM 503 N N . THR A 1 69 ? 12.114 -5.546 -11.506 1.00 85.56 69 THR A N 1
ATOM 504 C CA . THR A 1 69 ? 13.550 -5.581 -11.199 1.00 85.56 69 THR A CA 1
ATOM 505 C C . THR A 1 69 ? 14.271 -6.742 -11.881 1.00 85.56 69 THR A C 1
ATOM 507 O O . THR A 1 69 ? 15.336 -6.550 -12.464 1.00 85.56 69 THR A O 1
ATOM 510 N N . LEU A 1 70 ? 13.725 -7.959 -11.784 1.00 85.06 70 LEU A N 1
ATOM 511 C CA . LEU A 1 70 ? 14.334 -9.159 -12.365 1.00 85.06 70 LEU A CA 1
ATOM 512 C C . LEU A 1 70 ? 14.345 -9.126 -13.898 1.00 85.06 70 LEU A C 1
ATOM 514 O O . LEU A 1 70 ? 15.180 -9.787 -14.507 1.00 85.06 70 LEU A O 1
ATOM 518 N N . LEU A 1 71 ? 13.444 -8.351 -14.504 1.00 83.94 71 LEU A N 1
ATOM 519 C CA . LEU A 1 71 ? 13.406 -8.069 -15.940 1.00 83.94 71 LEU A CA 1
ATOM 520 C C . LEU A 1 71 ? 14.291 -6.874 -16.343 1.00 83.94 71 LEU A C 1
ATOM 522 O O . LEU A 1 71 ? 14.275 -6.467 -17.502 1.00 83.94 71 LEU A O 1
ATOM 526 N N . GLY A 1 72 ? 15.046 -6.293 -15.405 1.00 79.56 72 GLY A N 1
ATOM 527 C CA . GLY A 1 72 ? 15.914 -5.139 -15.645 1.00 79.56 72 GLY A CA 1
ATOM 528 C C . GLY A 1 72 ? 15.183 -3.796 -15.741 1.00 79.56 72 GLY A C 1
ATOM 529 O O . GLY A 1 72 ? 15.826 -2.780 -15.991 1.00 79.56 72 GLY A O 1
ATOM 530 N N . ASN A 1 73 ? 13.868 -3.757 -15.503 1.00 82.88 73 ASN A N 1
ATOM 531 C CA . ASN A 1 73 ? 13.064 -2.536 -15.518 1.00 82.88 73 ASN A CA 1
ATOM 532 C C . ASN A 1 73 ? 12.994 -1.902 -14.119 1.00 82.88 73 ASN A C 1
ATOM 534 O O . ASN A 1 73 ? 11.971 -1.913 -13.429 1.00 82.88 73 ASN A O 1
ATOM 538 N N . VAL A 1 74 ? 14.143 -1.395 -13.681 1.00 82.94 74 VAL A N 1
ATOM 539 C CA . VAL A 1 74 ? 14.340 -0.800 -12.354 1.00 82.94 74 VAL A CA 1
ATOM 540 C C . VAL A 1 74 ? 13.505 0.468 -12.164 1.00 82.94 74 VAL A C 1
ATOM 542 O O . VAL A 1 74 ? 12.937 0.669 -11.090 1.00 82.94 74 VAL A O 1
ATOM 545 N N . ASP A 1 75 ? 13.398 1.306 -13.195 1.00 82.50 75 ASP A N 1
ATOM 546 C CA . ASP A 1 75 ? 12.637 2.551 -13.113 1.00 82.50 75 ASP A CA 1
ATOM 547 C C . ASP A 1 75 ? 11.142 2.288 -12.916 1.00 82.50 75 ASP A C 1
ATOM 549 O O . ASP A 1 75 ? 10.521 2.959 -12.092 1.00 82.50 75 ASP A O 1
ATOM 553 N N . LEU A 1 76 ? 10.587 1.255 -13.565 1.00 83.00 76 LEU A N 1
ATOM 554 C CA . LEU A 1 76 ? 9.214 0.808 -13.319 1.00 83.00 76 LEU A CA 1
ATOM 555 C C . LEU A 1 76 ? 9.027 0.289 -11.888 1.00 83.00 76 LEU A C 1
ATOM 557 O O . LEU A 1 76 ? 8.011 0.584 -11.263 1.00 83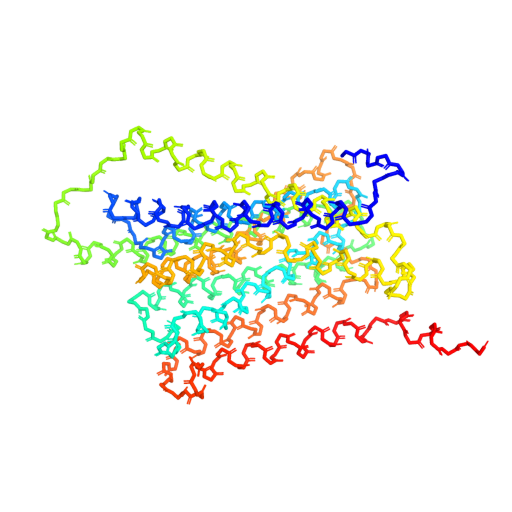.00 76 LEU A O 1
ATOM 561 N N . ALA A 1 77 ? 10.002 -0.450 -11.347 1.00 86.81 77 ALA A N 1
ATOM 562 C CA . ALA A 1 77 ? 9.939 -0.938 -9.970 1.00 86.81 77 ALA A CA 1
ATOM 563 C C . ALA A 1 77 ? 9.908 0.223 -8.959 1.00 86.81 77 ALA A C 1
ATOM 565 O O . ALA A 1 77 ? 9.058 0.258 -8.070 1.00 86.81 77 ALA A O 1
ATOM 566 N N . LEU A 1 78 ? 10.799 1.208 -9.108 1.00 88.31 78 LEU A N 1
ATOM 567 C CA . LEU A 1 78 ? 10.858 2.371 -8.216 1.00 88.31 78 LEU A CA 1
ATOM 568 C C . LEU A 1 78 ? 9.649 3.295 -8.386 1.00 88.31 78 LEU A C 1
ATOM 570 O O . LEU A 1 78 ? 9.097 3.766 -7.387 1.00 88.31 78 LEU A O 1
ATOM 574 N N . GLY A 1 79 ? 9.208 3.511 -9.625 1.00 86.94 79 GLY A N 1
ATOM 575 C CA . GLY A 1 79 ? 8.001 4.269 -9.937 1.00 86.94 79 GLY A CA 1
ATOM 576 C C . GLY A 1 79 ? 6.749 3.623 -9.356 1.00 86.94 79 GLY A C 1
ATOM 577 O O . GLY A 1 79 ? 5.923 4.322 -8.771 1.00 86.94 79 GLY A O 1
ATOM 578 N N . GLY A 1 80 ? 6.645 2.293 -9.415 1.00 87.69 80 GLY A N 1
ATOM 579 C CA . GLY A 1 80 ? 5.571 1.526 -8.783 1.00 87.69 80 GLY A CA 1
ATOM 580 C C . GLY A 1 80 ? 5.542 1.696 -7.263 1.00 87.69 80 GLY A C 1
ATOM 581 O O . GLY A 1 80 ? 4.500 2.034 -6.702 1.00 87.69 80 GLY A O 1
ATOM 582 N N . ILE A 1 81 ? 6.694 1.563 -6.594 1.00 92.75 81 ILE A N 1
ATOM 583 C CA . ILE A 1 81 ? 6.810 1.735 -5.134 1.00 92.75 81 ILE A CA 1
ATOM 584 C C . ILE A 1 81 ? 6.408 3.156 -4.704 1.00 92.75 81 ILE A C 1
ATOM 586 O O . ILE A 1 81 ? 5.573 3.332 -3.813 1.00 92.75 81 ILE A O 1
ATOM 590 N N . LEU A 1 82 ? 6.989 4.187 -5.326 1.00 92.94 82 LEU A N 1
ATOM 591 C CA . LEU A 1 82 ? 6.739 5.589 -4.961 1.00 92.94 82 LEU A CA 1
ATOM 592 C C . LEU A 1 82 ? 5.337 6.060 -5.385 1.00 92.94 82 LEU A C 1
ATOM 594 O O . LEU A 1 82 ? 4.698 6.847 -4.677 1.00 92.94 82 LEU A O 1
ATOM 598 N N . GLY A 1 83 ? 4.837 5.545 -6.507 1.00 90.88 83 GLY A N 1
ATOM 599 C CA . GLY A 1 83 ? 3.471 5.745 -6.979 1.00 90.88 83 GLY A CA 1
ATOM 600 C C . GLY A 1 83 ? 2.441 5.150 -6.020 1.00 90.88 83 GLY A C 1
ATOM 601 O O . GLY A 1 83 ? 1.518 5.862 -5.622 1.00 90.88 83 GLY A O 1
ATOM 602 N N . SER A 1 84 ? 2.643 3.906 -5.566 1.00 92.31 84 SER A N 1
ATOM 603 C CA . SER A 1 84 ? 1.795 3.255 -4.553 1.00 92.31 84 SER A CA 1
ATOM 604 C C . SER A 1 84 ? 1.800 4.053 -3.241 1.00 92.31 84 SER A C 1
ATOM 606 O O . SER A 1 84 ? 0.738 4.356 -2.699 1.00 92.31 84 SER A O 1
ATOM 608 N N . CYS A 1 85 ? 2.959 4.561 -2.794 1.00 95.19 85 CYS A N 1
ATOM 609 C CA . CYS A 1 85 ? 3.028 5.462 -1.633 1.00 95.19 85 CYS A CA 1
ATOM 610 C C . CYS A 1 85 ? 2.166 6.730 -1.783 1.00 95.19 85 CYS A C 1
ATOM 612 O O . CYS A 1 85 ? 1.518 7.159 -0.824 1.00 95.19 85 CYS A O 1
ATOM 614 N N . SER A 1 86 ? 2.154 7.346 -2.970 1.00 93.69 86 SER A N 1
ATOM 615 C CA . SER A 1 86 ? 1.300 8.507 -3.257 1.00 93.69 86 SER A CA 1
ATOM 616 C C . SER A 1 86 ? -0.179 8.128 -3.259 1.00 93.69 86 SER A C 1
ATOM 618 O O . SER A 1 86 ? -0.997 8.805 -2.633 1.00 93.69 86 SER A O 1
ATOM 620 N N . PHE A 1 87 ? -0.520 7.033 -3.943 1.00 93.19 87 PHE A N 1
ATOM 621 C CA . PHE A 1 87 ? -1.892 6.563 -4.088 1.00 93.19 87 PHE A CA 1
ATOM 622 C C . PHE A 1 87 ? -2.504 6.145 -2.747 1.00 93.19 87 PHE A C 1
ATOM 624 O O . PHE A 1 87 ? -3.635 6.527 -2.451 1.00 93.19 87 PHE A O 1
ATOM 631 N N . ASN A 1 88 ? -1.748 5.475 -1.880 1.00 94.94 88 ASN A N 1
ATOM 632 C CA . ASN A 1 88 ? -2.195 5.079 -0.545 1.00 94.94 88 ASN A CA 1
ATOM 633 C C . ASN A 1 88 ? -2.716 6.261 0.281 1.00 94.94 88 ASN A C 1
ATOM 635 O O . ASN A 1 88 ? -3.746 6.149 0.944 1.00 94.94 88 ASN A O 1
ATOM 639 N N . ILE A 1 89 ? -2.080 7.434 0.196 1.00 95.12 89 ILE A N 1
ATOM 640 C CA . ILE A 1 89 ? -2.572 8.627 0.901 1.00 95.12 89 ILE A CA 1
ATOM 641 C C . ILE A 1 89 ? -3.923 9.091 0.337 1.00 95.12 89 ILE A C 1
ATOM 643 O O . ILE A 1 89 ? -4.783 9.556 1.087 1.00 95.12 89 ILE A O 1
ATOM 647 N N . THR A 1 90 ? -4.177 8.903 -0.960 1.00 92.94 90 THR A N 1
ATOM 648 C CA . THR A 1 90 ? -5.481 9.219 -1.566 1.00 92.94 90 THR A CA 1
ATOM 649 C C . THR A 1 90 ? -6.604 8.304 -1.094 1.00 92.94 90 THR A C 1
ATOM 651 O O . THR A 1 90 ? -7.764 8.717 -1.113 1.00 92.94 90 THR A O 1
ATOM 654 N N . ILE A 1 91 ? -6.292 7.115 -0.564 1.00 94.12 91 ILE A N 1
ATOM 655 C CA . ILE A 1 91 ? -7.296 6.226 0.034 1.00 94.12 91 ILE A CA 1
ATOM 656 C C . ILE A 1 91 ? -8.032 6.947 1.169 1.00 94.12 91 ILE A C 1
ATOM 658 O O . ILE A 1 91 ? -9.228 6.731 1.332 1.00 94.12 91 ILE A O 1
ATOM 662 N N . ILE A 1 92 ? -7.404 7.897 1.875 1.00 91.88 92 ILE A N 1
ATOM 663 C CA . ILE A 1 92 ? -8.063 8.738 2.895 1.00 91.88 92 ILE A CA 1
ATOM 664 C C . ILE A 1 92 ? -9.299 9.462 2.326 1.00 91.88 92 ILE A C 1
ATOM 666 O O . ILE A 1 92 ? -10.325 9.570 3.002 1.00 91.88 92 ILE A O 1
ATOM 670 N N . PHE A 1 93 ? -9.243 9.926 1.074 1.00 90.88 93 PHE A N 1
ATOM 671 C CA . PHE A 1 93 ? -10.399 10.518 0.397 1.00 90.88 93 PHE A CA 1
ATOM 672 C C . PHE A 1 93 ? -11.523 9.495 0.197 1.00 90.88 93 PHE A C 1
ATOM 674 O O . PHE A 1 93 ? -12.683 9.784 0.508 1.00 90.88 93 PHE A O 1
ATOM 681 N N . LEU A 1 94 ? -11.181 8.274 -0.225 1.00 91.19 94 LEU A N 1
ATOM 682 C CA . LEU A 1 94 ? -12.137 7.169 -0.355 1.00 91.19 94 LEU A CA 1
ATOM 683 C C . LEU A 1 94 ? -12.724 6.757 1.005 1.00 91.19 94 LEU A C 1
ATOM 685 O O . LEU A 1 94 ? -13.923 6.490 1.105 1.00 91.19 94 LEU A O 1
ATOM 689 N N . LEU A 1 95 ? -11.921 6.771 2.074 1.00 90.94 95 LEU A N 1
ATOM 690 C CA . LEU A 1 95 ? -12.381 6.483 3.434 1.00 90.94 95 LEU A CA 1
ATOM 691 C C . LEU A 1 95 ? -13.400 7.515 3.916 1.00 90.94 95 LEU A C 1
ATOM 693 O O . LEU A 1 95 ? -14.439 7.136 4.455 1.00 90.94 95 LEU A O 1
ATOM 697 N N . ASN A 1 96 ? -13.154 8.806 3.675 1.00 88.44 96 ASN A N 1
ATOM 698 C CA . ASN A 1 96 ? -14.107 9.863 4.022 1.00 88.44 96 ASN A CA 1
ATOM 699 C C . ASN A 1 96 ? -15.433 9.701 3.261 1.00 88.44 96 ASN A C 1
ATOM 701 O O . ASN A 1 96 ? -16.506 9.851 3.857 1.00 88.44 96 ASN A O 1
ATOM 705 N N . ALA A 1 97 ? -15.379 9.316 1.979 1.00 86.81 97 ALA A N 1
ATOM 706 C CA . ALA A 1 97 ? -16.576 8.985 1.205 1.00 86.81 97 ALA A CA 1
ATOM 707 C C . ALA A 1 97 ? -17.348 7.798 1.810 1.00 86.81 97 ALA A C 1
ATOM 709 O O . ALA A 1 97 ? -18.576 7.849 1.922 1.00 86.81 97 ALA A O 1
ATOM 710 N N . ALA A 1 98 ? -16.635 6.742 2.215 1.00 87.19 98 ALA A N 1
ATOM 711 C CA . ALA A 1 98 ? -17.217 5.512 2.747 1.00 87.19 98 ALA A CA 1
ATOM 712 C C . ALA A 1 98 ? -17.785 5.662 4.170 1.00 87.19 98 ALA A C 1
ATOM 714 O O . ALA A 1 98 ? -18.776 4.997 4.498 1.00 87.19 98 ALA A O 1
ATOM 715 N N . TRP A 1 99 ? -17.169 6.514 4.995 1.00 83.75 99 TRP A N 1
ATOM 716 C CA . TRP A 1 99 ? -17.579 6.817 6.368 1.00 83.75 99 TRP A CA 1
ATOM 717 C C . TRP A 1 99 ? -18.786 7.761 6.423 1.00 83.75 99 TRP A C 1
ATOM 719 O O . TRP A 1 99 ? -19.709 7.550 7.203 1.00 83.75 99 TRP A O 1
ATOM 729 N N . GLY A 1 100 ? -18.793 8.822 5.605 1.00 68.94 100 GLY A N 1
ATOM 730 C CA . GLY A 1 100 ? -19.885 9.803 5.543 1.00 68.94 100 GLY A CA 1
ATOM 731 C C . GLY A 1 100 ? -19.978 10.774 6.732 1.00 68.94 100 GLY A C 1
ATOM 732 O O . GLY A 1 100 ? -20.834 11.659 6.724 1.00 68.94 100 GLY A O 1
ATOM 733 N N . GLY A 1 101 ? -19.103 10.647 7.736 1.00 68.69 101 GLY A N 1
ATOM 734 C CA . GLY A 1 101 ? -19.108 11.451 8.964 1.00 68.69 101 GLY A CA 1
ATOM 735 C C . GLY A 1 101 ? -18.151 12.653 9.010 1.00 68.69 101 GLY A C 1
ATOM 736 O O . GLY A 1 101 ? -18.073 13.288 10.060 1.00 68.69 101 GLY A O 1
ATOM 737 N N . GLY A 1 102 ? -17.433 12.989 7.932 1.00 69.81 102 GLY A N 1
ATOM 738 C CA . GLY A 1 102 ? -16.371 14.014 7.918 1.00 69.81 102 GLY A CA 1
ATOM 739 C C . GLY A 1 102 ? -14.963 13.403 7.886 1.00 69.81 102 GLY A C 1
ATOM 740 O O . GLY A 1 102 ? -14.826 12.250 7.491 1.00 69.81 102 GLY A O 1
ATOM 741 N N . SER A 1 103 ? -13.924 14.156 8.284 1.00 77.88 103 SER A N 1
ATOM 742 C CA . SER A 1 103 ? -12.526 13.690 8.187 1.00 77.88 103 SER A CA 1
ATOM 743 C C . SER A 1 103 ? -12.200 12.567 9.178 1.00 77.88 103 SER A C 1
ATOM 745 O O . SER A 1 103 ? -12.211 12.778 10.396 1.00 77.88 103 SER A O 1
ATOM 747 N N . VAL A 1 104 ? -11.833 11.400 8.641 1.00 78.31 104 VAL A N 1
ATOM 748 C CA . VAL A 1 104 ? -11.298 10.248 9.379 1.00 78.31 104 VAL A CA 1
ATOM 749 C C . VAL A 1 104 ? -10.013 10.617 10.128 1.00 78.31 104 VAL A C 1
ATOM 751 O O . VAL A 1 104 ? -9.839 10.172 11.258 1.00 78.31 104 VAL A O 1
ATOM 754 N N . LEU A 1 105 ? -9.179 11.516 9.587 1.00 78.25 105 LEU A N 1
ATOM 755 C CA . LEU A 1 105 ? -7.930 11.967 10.225 1.00 78.25 105 LEU A CA 1
ATOM 756 C C . LEU A 1 105 ? -8.149 12.704 11.555 1.00 78.25 105 LEU A C 1
ATOM 758 O O . LEU A 1 105 ? -7.253 12.760 12.394 1.00 78.25 105 LEU A O 1
ATOM 762 N N . THR A 1 106 ? -9.337 13.274 11.769 1.00 73.81 106 THR A N 1
ATOM 763 C CA . THR A 1 106 ? -9.650 14.043 12.988 1.00 73.81 106 THR A CA 1
ATOM 764 C C . THR A 1 106 ? -10.340 13.231 14.081 1.00 73.81 106 THR A C 1
ATOM 766 O O . THR A 1 106 ? -10.487 13.723 15.199 1.00 73.81 106 THR A O 1
ATOM 769 N N . ARG A 1 107 ? -10.780 12.005 13.769 1.00 74.25 107 ARG A N 1
ATOM 770 C CA . ARG A 1 107 ? -11.675 11.200 14.622 1.00 74.25 107 ARG A CA 1
ATOM 771 C C . ARG A 1 107 ? -11.072 9.892 15.115 1.00 74.25 107 ARG A C 1
ATOM 773 O O . ARG A 1 107 ? -11.792 9.052 15.637 1.00 74.25 107 ARG A O 1
ATOM 780 N N . THR A 1 108 ? -9.773 9.719 14.941 1.00 70.00 108 THR A N 1
ATOM 781 C CA . THR A 1 108 ? -9.049 8.552 15.435 1.00 70.00 108 THR A CA 1
ATOM 782 C C . THR A 1 108 ? -8.625 8.736 16.876 1.00 70.00 108 THR A C 1
ATOM 784 O O . THR A 1 108 ? -8.057 9.782 17.225 1.00 70.00 108 THR A O 1
ATOM 787 N N . ASP A 1 109 ? -8.799 7.695 17.678 1.00 66.19 109 ASP A N 1
ATOM 788 C CA . ASP A 1 109 ? -8.329 7.695 19.053 1.00 66.19 109 ASP A CA 1
ATOM 789 C C . ASP A 1 109 ? -6.794 7.725 19.070 1.00 66.19 109 ASP A C 1
ATOM 791 O O . ASP A 1 109 ? -6.190 8.430 19.889 1.00 66.19 109 ASP A O 1
ATOM 795 N N . GLU A 1 110 ? -6.135 7.074 18.105 1.00 70.31 110 GLU A N 1
ATOM 796 C CA . GLU A 1 110 ? -4.677 6.962 18.002 1.00 70.31 110 GLU A CA 1
ATOM 797 C C . GLU A 1 110 ? -4.014 8.034 17.118 1.00 70.31 110 GLU A C 1
ATOM 799 O O . GLU A 1 110 ? -2.884 7.861 16.666 1.00 70.31 110 GLU A O 1
ATOM 804 N N . GLY A 1 111 ? -4.635 9.205 16.929 1.00 70.69 111 GLY A N 1
ATOM 805 C CA . GLY A 1 111 ? -4.146 10.230 15.985 1.00 70.69 111 GLY A CA 1
ATOM 806 C C . GLY A 1 111 ? -2.666 10.644 16.136 1.00 70.69 111 GLY A C 1
ATOM 807 O O . GLY A 1 111 ? -2.010 10.975 15.152 1.00 70.69 111 GLY A O 1
ATOM 808 N N . ARG A 1 112 ? -2.088 10.571 17.346 1.00 77.00 112 ARG A N 1
ATOM 809 C CA . ARG A 1 112 ? -0.645 10.816 17.567 1.00 77.00 112 ARG A CA 1
ATOM 810 C C . ARG A 1 112 ? 0.257 9.666 17.091 1.00 77.00 112 ARG A C 1
ATOM 812 O O . ARG A 1 112 ? 1.359 9.945 16.629 1.00 77.00 112 ARG A O 1
ATOM 819 N N . ALA A 1 113 ? -0.187 8.411 17.188 1.00 83.00 113 ALA A N 1
ATOM 820 C CA . ALA A 1 113 ? 0.540 7.257 16.651 1.00 83.00 113 ALA A CA 1
ATOM 821 C C . ALA A 1 113 ? 0.524 7.277 15.113 1.00 83.00 113 ALA A C 1
ATOM 823 O O . ALA A 1 113 ? 1.564 7.093 14.484 1.00 83.00 113 ALA A O 1
ATOM 824 N N . HIS A 1 114 ? -0.617 7.637 14.517 1.00 89.62 114 HIS A N 1
ATOM 825 C CA . HIS A 1 114 ? -0.759 7.849 13.068 1.00 89.62 114 HIS A CA 1
ATOM 826 C C . HIS A 1 114 ? 0.067 9.032 12.550 1.00 89.62 114 HIS A C 1
ATOM 828 O O . HIS A 1 114 ? 0.686 8.961 11.491 1.00 89.62 114 HIS A O 1
ATOM 834 N N . THR A 1 115 ? 0.167 10.114 13.328 1.00 91.25 115 THR A N 1
ATOM 835 C CA . THR A 1 115 ? 1.078 11.231 13.015 1.00 91.25 115 THR A CA 1
ATOM 836 C C . THR A 1 115 ? 2.545 10.786 13.041 1.00 91.25 115 THR A C 1
ATOM 838 O O . THR A 1 115 ? 3.336 11.188 12.192 1.00 91.25 115 THR A O 1
ATOM 841 N N . LEU A 1 116 ? 2.926 9.941 14.003 1.00 92.25 116 LEU A N 1
ATOM 842 C CA . LEU A 1 116 ? 4.294 9.437 14.110 1.00 92.25 116 LEU A CA 1
ATOM 843 C C . LEU A 1 116 ? 4.648 8.484 12.957 1.00 92.25 116 LEU A C 1
ATOM 845 O O . LEU A 1 116 ? 5.708 8.627 12.352 1.00 92.25 116 LEU A O 1
ATOM 849 N N . SER A 1 117 ? 3.764 7.537 12.637 1.00 94.25 117 SER A N 1
ATOM 850 C CA . SER A 1 117 ? 3.955 6.590 11.531 1.00 94.25 117 SER A CA 1
ATOM 851 C C . SER A 1 117 ? 4.009 7.290 10.175 1.00 94.25 117 SER A C 1
ATOM 853 O O . SER A 1 117 ? 4.933 7.039 9.407 1.00 94.25 117 SER A O 1
ATOM 855 N N . SER A 1 118 ? 3.109 8.240 9.907 1.00 95.25 118 SER A N 1
ATOM 856 C CA . SER A 1 118 ? 3.157 9.065 8.688 1.00 95.25 118 SER A CA 1
ATOM 857 C C . SER A 1 118 ? 4.434 9.906 8.583 1.00 95.25 118 SER A C 1
ATOM 859 O O . SER A 1 118 ? 5.043 9.953 7.513 1.00 95.25 118 SER A O 1
ATOM 861 N N . ALA A 1 119 ? 4.905 10.517 9.677 1.00 96.88 119 ALA A N 1
ATOM 862 C CA . ALA A 1 119 ? 6.166 11.260 9.682 1.00 96.88 119 ALA A CA 1
ATOM 863 C C . ALA A 1 119 ? 7.378 10.356 9.398 1.00 96.88 119 ALA A C 1
ATOM 865 O O . ALA A 1 119 ? 8.266 10.739 8.635 1.00 96.88 119 ALA A O 1
ATOM 866 N N . PHE A 1 120 ? 7.412 9.148 9.965 1.00 97.31 120 PHE A N 1
ATOM 867 C CA . PHE A 1 120 ? 8.464 8.175 9.668 1.00 97.31 120 PHE A CA 1
ATOM 868 C C . PHE A 1 120 ? 8.373 7.619 8.245 1.00 97.31 120 PHE A C 1
ATOM 870 O O . PHE A 1 120 ? 9.405 7.495 7.593 1.00 97.31 120 PHE A O 1
ATOM 877 N N . GLY A 1 121 ? 7.173 7.363 7.722 1.00 97.12 121 GLY A N 1
ATOM 878 C CA . GLY A 1 121 ? 6.976 7.019 6.312 1.00 97.12 121 GLY A CA 1
ATOM 879 C C . GLY A 1 121 ? 7.515 8.108 5.382 1.00 97.12 121 GLY A C 1
ATOM 880 O O . GLY A 1 121 ? 8.307 7.824 4.486 1.00 97.12 121 GLY A O 1
ATOM 881 N N . MET A 1 122 ? 7.188 9.374 5.656 1.00 97.69 122 MET A N 1
ATOM 882 C CA . MET A 1 122 ? 7.710 10.525 4.913 1.00 97.69 122 MET A CA 1
ATOM 883 C C . MET A 1 122 ? 9.241 10.641 5.005 1.00 97.69 122 MET A C 1
ATOM 885 O O . MET A 1 122 ? 9.893 10.951 4.009 1.00 97.69 122 MET A O 1
ATOM 889 N N . LEU A 1 123 ? 9.832 10.356 6.171 1.00 97.94 123 LEU A N 1
ATOM 890 C CA . LEU A 1 123 ? 11.285 10.314 6.356 1.00 97.94 123 LEU A CA 1
ATOM 891 C C . LEU A 1 123 ? 11.941 9.197 5.525 1.00 97.94 123 LEU A C 1
ATOM 893 O O . LEU A 1 123 ? 12.966 9.439 4.893 1.00 97.94 123 LEU A O 1
ATOM 897 N N . LEU A 1 124 ? 11.354 7.998 5.492 1.00 98.25 124 LEU A N 1
ATOM 898 C CA . LEU A 1 124 ? 11.854 6.873 4.691 1.00 98.25 124 LEU A CA 1
ATOM 899 C C . LEU A 1 124 ? 11.768 7.161 3.182 1.00 98.25 124 LEU A C 1
ATOM 901 O O . LEU A 1 124 ? 12.715 6.869 2.446 1.00 98.25 124 LEU A O 1
ATOM 905 N N . ILE A 1 125 ? 10.686 7.800 2.724 1.00 97.31 125 ILE A N 1
ATOM 906 C CA . ILE A 1 125 ? 10.576 8.296 1.343 1.00 97.31 125 ILE A CA 1
ATOM 907 C C . ILE A 1 125 ? 11.684 9.325 1.070 1.00 97.31 125 ILE A C 1
ATOM 909 O O . ILE A 1 125 ? 12.412 9.197 0.090 1.00 97.31 125 ILE A O 1
ATOM 913 N N . GLY A 1 126 ? 11.885 10.298 1.964 1.00 97.00 126 GLY A N 1
ATOM 914 C CA . GLY A 1 126 ? 12.950 11.296 1.829 1.00 97.00 126 GLY A CA 1
ATOM 915 C C . GLY A 1 126 ? 14.353 10.680 1.764 1.00 97.00 126 GLY A C 1
ATOM 916 O O . GLY A 1 126 ? 15.175 11.100 0.952 1.00 97.00 126 GLY A O 1
ATOM 917 N N . LEU A 1 127 ? 14.618 9.640 2.560 1.00 96.06 127 LEU A N 1
ATOM 918 C CA . LEU A 1 127 ? 15.875 8.889 2.519 1.00 96.06 127 LEU A CA 1
ATOM 919 C C . LEU A 1 127 ? 16.072 8.174 1.173 1.00 96.06 127 LEU A C 1
ATOM 921 O O . LEU A 1 127 ? 17.189 8.126 0.658 1.00 96.06 127 LEU A O 1
ATOM 925 N N . THR A 1 128 ? 14.992 7.658 0.586 1.00 94.25 128 THR A N 1
ATOM 926 C CA . THR A 1 128 ? 15.003 7.039 -0.747 1.00 94.25 128 THR A CA 1
ATOM 927 C C . THR A 1 128 ? 15.337 8.065 -1.825 1.00 94.25 128 THR A C 1
ATOM 929 O O . THR A 1 128 ? 16.276 7.862 -2.592 1.00 94.25 128 THR A O 1
ATOM 932 N N . LEU A 1 129 ? 14.633 9.201 -1.835 1.00 93.56 129 LEU A N 1
ATOM 933 C CA . LEU A 1 129 ? 14.861 10.290 -2.788 1.00 93.56 129 LEU A CA 1
ATOM 934 C C . LEU A 1 129 ? 16.278 10.856 -2.685 1.00 93.56 129 LEU A C 1
ATOM 936 O O . LEU A 1 129 ? 16.939 11.088 -3.696 1.00 93.56 129 LEU A O 1
ATOM 940 N N . PHE A 1 130 ? 16.777 11.036 -1.461 1.00 92.94 130 PHE A N 1
ATOM 941 C CA . PHE A 1 130 ? 18.150 11.479 -1.249 1.00 92.94 130 PHE A CA 1
ATOM 942 C C . PHE A 1 130 ? 19.164 10.448 -1.765 1.00 92.94 130 PHE A C 1
ATOM 944 O O . PHE A 1 130 ? 20.157 10.830 -2.380 1.00 92.94 130 PHE A O 1
ATOM 951 N N . GLY A 1 131 ? 18.886 9.153 -1.589 1.00 91.31 131 GLY A N 1
ATOM 952 C CA . GLY A 1 131 ? 19.677 8.066 -2.168 1.00 91.31 131 GLY A CA 1
ATOM 953 C C . GLY A 1 131 ? 19.747 8.120 -3.690 1.00 91.31 131 GLY A C 1
ATOM 954 O O . GLY A 1 131 ? 20.841 8.043 -4.242 1.00 91.31 131 GLY A O 1
ATOM 955 N N . MET A 1 132 ? 18.607 8.321 -4.357 1.00 88.31 132 MET A N 1
ATOM 956 C CA . MET A 1 132 ? 18.532 8.458 -5.819 1.00 88.31 132 MET A CA 1
ATOM 957 C C . MET A 1 132 ? 19.402 9.614 -6.329 1.00 88.31 132 MET A C 1
ATOM 959 O O . MET A 1 132 ? 20.215 9.432 -7.230 1.00 88.31 132 MET A O 1
ATOM 963 N N . VAL A 1 133 ? 19.298 10.794 -5.705 1.00 88.88 133 VAL A N 1
ATOM 964 C CA . VAL A 1 133 ? 20.124 11.961 -6.072 1.00 88.88 133 VAL A CA 1
ATOM 965 C C . VAL A 1 133 ? 21.607 11.716 -5.779 1.00 88.88 133 VAL A C 1
ATOM 967 O O . VAL A 1 133 ? 22.478 12.129 -6.541 1.00 88.88 133 VAL A O 1
ATOM 970 N N . LEU A 1 134 ? 21.924 11.038 -4.673 1.00 87.31 134 LEU A N 1
ATOM 971 C CA . LEU A 1 134 ? 23.299 10.715 -4.305 1.00 87.31 134 LEU A CA 1
ATOM 972 C C . LEU A 1 134 ? 23.956 9.755 -5.304 1.00 87.31 134 LEU A C 1
ATOM 974 O O . LEU A 1 134 ? 25.151 9.896 -5.569 1.00 87.31 134 LEU A O 1
ATOM 978 N N . MET A 1 135 ? 23.201 8.797 -5.851 1.00 85.75 135 MET A N 1
ATOM 979 C CA . MET A 1 135 ? 23.732 7.797 -6.781 1.00 85.75 135 MET A CA 1
ATOM 980 C C . MET A 1 135 ? 24.245 8.402 -8.088 1.00 85.75 135 MET A C 1
ATOM 982 O O . MET A 1 135 ? 25.187 7.854 -8.660 1.00 85.75 135 MET A O 1
ATOM 986 N N . ASP A 1 136 ? 23.716 9.550 -8.517 1.00 81.75 136 ASP A N 1
ATOM 987 C CA . ASP A 1 136 ? 24.195 10.270 -9.705 1.00 81.75 136 ASP A CA 1
ATOM 988 C C . ASP A 1 136 ? 25.702 10.583 -9.618 1.00 81.75 136 ASP A C 1
ATOM 990 O O . ASP A 1 136 ? 26.461 10.418 -10.574 1.00 81.75 136 ASP A O 1
ATOM 994 N N . LYS A 1 137 ? 26.196 10.891 -8.410 1.00 84.06 137 LYS A N 1
ATOM 995 C CA . LYS A 1 137 ? 27.626 11.156 -8.162 1.00 84.06 137 LYS A CA 1
ATOM 996 C C . LYS A 1 137 ? 28.525 9.940 -8.380 1.00 84.06 137 LYS A C 1
ATOM 998 O O . LYS A 1 137 ? 29.733 10.099 -8.551 1.00 84.06 137 LYS A O 1
ATOM 1003 N N . PHE A 1 138 ? 27.962 8.736 -8.334 1.00 84.25 138 PHE A N 1
ATOM 1004 C CA . PHE A 1 138 ? 28.689 7.479 -8.482 1.00 84.25 138 PHE A CA 1
ATOM 1005 C C . PHE A 1 138 ? 28.444 6.813 -9.842 1.00 84.25 138 PHE A C 1
ATOM 1007 O O . PHE A 1 138 ? 29.014 5.750 -10.091 1.00 84.25 138 PHE A O 1
ATOM 1014 N N . ALA A 1 139 ? 27.677 7.440 -10.743 1.00 77.69 139 ALA A N 1
ATOM 1015 C CA . ALA A 1 139 ? 27.318 6.879 -12.048 1.00 77.69 139 ALA A CA 1
ATOM 1016 C C . ALA A 1 139 ? 28.544 6.485 -12.898 1.00 77.69 139 ALA A C 1
ATOM 1018 O O . ALA A 1 139 ? 28.541 5.451 -13.562 1.00 77.69 139 ALA A O 1
ATOM 1019 N N . ALA A 1 140 ? 29.638 7.251 -12.812 1.00 80.88 140 ALA A N 1
ATOM 1020 C CA . ALA A 1 140 ? 30.887 6.965 -13.524 1.00 80.88 140 ALA A CA 1
ATOM 1021 C C . ALA A 1 140 ? 31.695 5.778 -12.948 1.00 80.88 140 ALA A C 1
ATOM 1023 O O . ALA A 1 140 ? 32.673 5.345 -13.558 1.00 80.88 140 ALA A O 1
ATOM 1024 N N . ALA A 1 141 ? 31.321 5.244 -11.778 1.00 85.31 141 ALA A N 1
ATOM 1025 C CA . ALA A 1 141 ? 32.038 4.176 -11.079 1.00 85.31 141 ALA A CA 1
ATOM 1026 C C . ALA A 1 141 ? 31.087 3.031 -10.658 1.00 85.31 141 ALA A C 1
ATOM 1028 O O . ALA A 1 141 ? 30.747 2.917 -9.477 1.00 85.31 141 ALA A O 1
ATOM 1029 N N . PRO A 1 142 ? 30.709 2.120 -11.580 1.00 80.44 142 PRO A N 1
ATOM 1030 C CA . PRO A 1 142 ? 29.638 1.138 -11.358 1.00 80.44 142 PRO A CA 1
ATOM 1031 C C . PRO A 1 142 ? 29.841 0.216 -10.146 1.00 80.44 142 PRO A C 1
ATOM 1033 O O . PRO A 1 142 ? 28.901 -0.069 -9.406 1.00 80.44 142 PRO A O 1
ATOM 1036 N N . LYS A 1 143 ? 31.083 -0.225 -9.891 1.00 83.44 143 LYS A N 1
ATOM 1037 C CA . LYS A 1 143 ? 31.404 -1.063 -8.719 1.00 83.44 143 LYS A CA 1
ATOM 1038 C C . LYS A 1 143 ? 31.189 -0.309 -7.406 1.00 83.44 143 LYS A C 1
ATOM 1040 O O . LYS A 1 143 ? 30.623 -0.856 -6.465 1.00 83.44 143 LYS A O 1
ATOM 1045 N N . THR A 1 144 ? 31.628 0.947 -7.355 1.00 86.19 144 THR A N 1
ATOM 1046 C CA . THR A 1 144 ? 31.457 1.814 -6.185 1.00 86.19 144 THR A CA 1
ATOM 1047 C C . THR A 1 144 ? 29.983 2.140 -5.978 1.00 86.19 144 THR A C 1
ATOM 1049 O O . THR A 1 144 ? 29.495 1.996 -4.863 1.00 86.19 144 THR A O 1
ATOM 1052 N N . ALA A 1 145 ? 29.257 2.485 -7.047 1.00 85.50 145 ALA A N 1
ATOM 1053 C CA . ALA A 1 145 ? 27.819 2.733 -7.003 1.00 85.50 145 ALA A CA 1
ATOM 1054 C C . ALA A 1 145 ? 27.052 1.539 -6.413 1.00 85.50 145 ALA A C 1
ATOM 1056 O O . ALA A 1 145 ? 26.239 1.721 -5.512 1.00 85.50 145 ALA A O 1
ATOM 1057 N N . GLY A 1 146 ? 27.382 0.308 -6.822 1.00 86.25 146 GLY A N 1
ATOM 1058 C CA . GLY A 1 146 ? 26.739 -0.895 -6.287 1.00 86.25 146 GLY A CA 1
ATOM 1059 C C . GLY A 1 146 ? 26.963 -1.123 -4.789 1.00 86.25 146 GLY A C 1
ATOM 1060 O O . GLY A 1 146 ? 26.042 -1.578 -4.107 1.00 86.25 146 GLY A O 1
ATOM 1061 N N . ILE A 1 147 ? 28.151 -0.788 -4.269 1.00 88.44 147 ILE A N 1
ATOM 1062 C CA . ILE A 1 147 ? 28.467 -0.868 -2.831 1.00 88.44 147 ILE A CA 1
ATOM 1063 C C . ILE A 1 147 ? 27.741 0.236 -2.061 1.00 88.44 147 ILE A C 1
ATOM 1065 O O . ILE A 1 147 ? 27.126 -0.040 -1.032 1.00 88.44 147 ILE A O 1
ATOM 1069 N N . VAL A 1 148 ? 27.795 1.477 -2.554 1.00 90.19 148 VAL A N 1
ATOM 1070 C CA . VAL A 1 148 ? 27.135 2.619 -1.907 1.00 90.19 148 VAL A CA 1
ATOM 1071 C C . VAL A 1 148 ? 25.630 2.385 -1.836 1.00 90.19 148 VAL A C 1
ATOM 1073 O O . VAL A 1 148 ? 25.030 2.591 -0.786 1.00 90.19 148 VAL A O 1
ATOM 1076 N N . GLU A 1 149 ? 25.030 1.879 -2.908 1.00 89.56 149 GLU A N 1
ATOM 1077 C CA . GLU A 1 149 ? 23.620 1.521 -2.937 1.00 89.56 149 GLU A CA 1
ATOM 1078 C C . GLU A 1 149 ? 23.277 0.406 -1.942 1.00 89.56 149 GLU A C 1
ATOM 1080 O O . GLU A 1 149 ? 22.276 0.508 -1.239 1.00 89.56 149 GLU A O 1
ATOM 1085 N N . LEU A 1 150 ? 24.101 -0.643 -1.833 1.00 91.25 150 LEU A N 1
ATOM 1086 C CA . LEU A 1 150 ? 23.883 -1.694 -0.836 1.00 91.25 150 LEU A CA 1
ATOM 1087 C C . LEU A 1 150 ? 23.905 -1.119 0.587 1.00 91.25 150 LEU A C 1
ATOM 1089 O O . LEU A 1 150 ? 23.019 -1.415 1.388 1.00 91.25 150 LEU A O 1
ATOM 1093 N N . CYS A 1 151 ? 24.876 -0.257 0.893 1.00 93.19 151 CYS A N 1
ATOM 1094 C CA . CYS A 1 151 ? 24.924 0.459 2.167 1.00 93.19 151 CYS A CA 1
ATOM 1095 C C . CYS A 1 151 ? 23.677 1.331 2.375 1.00 93.19 151 CYS A C 1
ATOM 1097 O O . CYS A 1 151 ? 23.152 1.393 3.486 1.00 93.19 151 CYS A O 1
ATOM 1099 N N . TRP A 1 152 ? 23.178 1.971 1.315 1.00 94.44 152 TRP A N 1
ATOM 1100 C CA . TRP A 1 152 ? 21.980 2.805 1.357 1.00 94.44 152 TRP A CA 1
ATOM 1101 C C . TRP A 1 152 ? 20.705 1.998 1.620 1.00 94.44 152 TRP A C 1
ATOM 1103 O O . TRP A 1 152 ? 19.902 2.355 2.478 1.00 94.44 152 TRP A O 1
ATOM 1113 N N . ALA A 1 153 ? 20.550 0.862 0.944 1.00 93.75 153 ALA A N 1
ATOM 1114 C CA . ALA A 1 153 ? 19.476 -0.095 1.170 1.00 93.75 153 ALA A CA 1
ATOM 1115 C C . ALA A 1 153 ? 19.477 -0.602 2.624 1.00 93.75 153 ALA A C 1
ATOM 1117 O O . ALA A 1 153 ? 18.444 -0.595 3.296 1.00 93.75 153 ALA A O 1
ATOM 1118 N N . LEU A 1 154 ? 20.648 -0.971 3.153 1.00 95.75 154 LEU A N 1
ATOM 1119 C CA . LEU A 1 154 ? 20.784 -1.371 4.555 1.00 95.75 154 LEU A CA 1
ATOM 1120 C C . LEU A 1 154 ? 20.447 -0.226 5.517 1.00 95.75 154 LEU A C 1
ATOM 1122 O O . LEU A 1 154 ? 19.797 -0.464 6.533 1.00 95.75 154 LEU A O 1
ATOM 1126 N N . LEU A 1 155 ? 20.831 1.013 5.197 1.00 97.19 155 LEU A N 1
ATOM 1127 C CA . LEU A 1 155 ? 20.461 2.191 5.980 1.00 97.19 155 LEU A CA 1
ATOM 1128 C C . LEU A 1 155 ? 18.939 2.392 6.013 1.00 97.19 155 LEU A C 1
ATOM 1130 O O . LEU A 1 155 ? 18.397 2.629 7.091 1.00 97.19 155 LEU A O 1
ATOM 1134 N N . ILE A 1 156 ? 18.247 2.242 4.877 1.00 97.12 156 ILE A N 1
ATOM 1135 C CA . ILE A 1 156 ? 16.777 2.285 4.800 1.00 97.12 156 ILE A CA 1
ATOM 1136 C C . ILE A 1 156 ? 16.162 1.203 5.695 1.00 97.12 156 ILE A C 1
ATOM 1138 O O . ILE A 1 156 ? 15.277 1.502 6.497 1.00 97.12 156 ILE A O 1
ATOM 1142 N N . LEU A 1 157 ? 16.657 -0.036 5.618 1.00 97.50 157 LEU A N 1
ATOM 1143 C CA . LEU A 1 157 ? 16.160 -1.140 6.440 1.00 97.50 157 LEU A CA 1
ATOM 1144 C C . LEU A 1 157 ? 16.375 -0.881 7.941 1.00 97.50 157 LEU A C 1
ATOM 1146 O O . LEU A 1 157 ? 15.459 -1.064 8.742 1.00 97.50 157 LEU A O 1
ATOM 1150 N N . ILE A 1 158 ? 17.564 -0.415 8.333 1.00 98.19 158 ILE A N 1
ATOM 1151 C CA . ILE A 1 158 ? 17.876 -0.064 9.726 1.00 98.19 158 ILE A CA 1
ATOM 1152 C C . ILE A 1 158 ? 16.979 1.083 10.203 1.00 98.19 158 ILE A C 1
ATOM 1154 O O . ILE A 1 158 ? 16.435 1.012 11.308 1.00 98.19 158 ILE A O 1
ATOM 1158 N N . ALA A 1 159 ? 16.788 2.115 9.377 1.00 98.19 159 ALA A N 1
ATOM 1159 C CA . ALA A 1 159 ? 15.909 3.237 9.680 1.00 98.19 159 ALA A CA 1
ATOM 1160 C C . ALA A 1 159 ? 14.456 2.776 9.859 1.00 98.19 159 ALA A C 1
ATOM 1162 O O . ALA A 1 159 ? 13.818 3.172 10.834 1.00 98.19 159 ALA A O 1
ATOM 1163 N N . TYR A 1 160 ? 13.951 1.890 8.995 1.00 97.75 160 TYR A N 1
ATOM 1164 C CA . TYR A 1 160 ? 12.622 1.296 9.136 1.00 97.75 160 TYR A CA 1
ATOM 1165 C C . TYR A 1 160 ? 12.484 0.531 10.455 1.00 97.75 160 TYR A C 1
ATOM 1167 O O . TYR A 1 160 ? 11.584 0.826 11.240 1.00 97.75 160 TYR A O 1
ATOM 1175 N N . LEU A 1 161 ? 13.403 -0.394 10.758 1.00 97.69 161 LEU A N 1
ATOM 1176 C CA . LEU A 1 161 ? 13.370 -1.169 12.004 1.00 97.69 161 LEU A CA 1
ATOM 1177 C C . LEU A 1 161 ? 13.436 -0.261 13.241 1.00 97.69 161 LEU A C 1
ATOM 1179 O O . LEU A 1 161 ? 12.757 -0.508 14.242 1.00 97.69 161 LEU A O 1
ATOM 1183 N N . PHE A 1 162 ? 14.222 0.814 13.171 1.00 97.50 162 PHE A N 1
ATOM 1184 C CA . PHE A 1 162 ? 14.286 1.827 14.217 1.00 97.50 162 PHE A CA 1
ATOM 1185 C C . PHE A 1 162 ? 12.955 2.578 14.374 1.00 97.50 162 PHE A C 1
ATOM 1187 O O . PHE A 1 162 ? 12.451 2.681 15.494 1.00 97.50 162 PHE A O 1
ATOM 1194 N N . CYS A 1 163 ? 12.349 3.034 13.275 1.00 96.56 163 CYS A N 1
ATOM 1195 C CA . CYS A 1 163 ? 11.035 3.682 13.277 1.00 96.56 163 CYS A CA 1
ATOM 1196 C C . CYS A 1 163 ? 9.961 2.755 13.862 1.00 96.56 163 CYS A C 1
ATOM 1198 O O . CYS A 1 163 ? 9.242 3.156 14.776 1.00 96.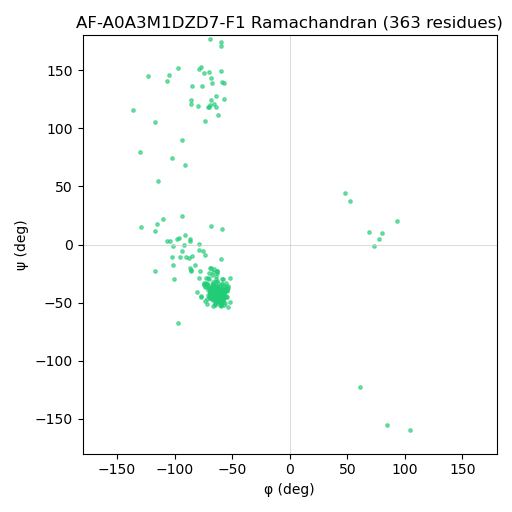56 163 CYS A O 1
ATOM 1200 N N . MET A 1 164 ? 9.919 1.488 13.437 1.00 95.19 164 MET A N 1
ATOM 1201 C CA . MET A 1 164 ? 8.999 0.476 13.969 1.00 95.19 164 MET A CA 1
ATOM 1202 C C . MET A 1 164 ? 9.185 0.271 15.471 1.00 95.19 164 MET A C 1
ATOM 1204 O O . MET A 1 164 ? 8.212 0.221 16.220 1.00 95.19 164 MET A O 1
ATOM 1208 N N . LYS A 1 165 ? 10.431 0.222 15.953 1.00 95.25 165 LYS A N 1
ATOM 1209 C CA . LYS A 1 165 ? 10.723 0.120 17.389 1.00 95.25 165 LYS A CA 1
ATOM 1210 C C . LYS A 1 165 ? 10.223 1.339 18.171 1.00 95.25 165 LYS A C 1
ATOM 1212 O O . LYS A 1 165 ? 9.757 1.183 19.303 1.00 95.25 165 LYS A O 1
ATOM 1217 N N . LEU A 1 166 ? 10.324 2.542 17.602 1.00 94.44 166 LEU A N 1
ATOM 1218 C CA . LEU A 1 166 ? 9.820 3.767 18.225 1.00 94.44 166 LEU A CA 1
ATOM 1219 C C . LEU A 1 166 ? 8.290 3.809 18.259 1.00 94.44 166 LEU A C 1
ATOM 1221 O O . LEU A 1 166 ? 7.737 4.099 19.323 1.00 94.44 166 LEU A O 1
ATOM 1225 N N . ILE A 1 167 ? 7.620 3.466 17.154 1.00 93.12 167 ILE A N 1
ATOM 1226 C CA . ILE A 1 167 ? 6.153 3.381 17.097 1.00 93.12 167 ILE A CA 1
ATOM 1227 C C . ILE A 1 167 ? 5.656 2.318 18.082 1.00 93.12 167 ILE A C 1
ATOM 1229 O O . ILE A 1 167 ? 4.838 2.632 18.943 1.00 93.12 167 ILE A O 1
ATOM 1233 N N . HIS A 1 168 ? 6.247 1.116 18.073 1.00 91.62 168 HIS A N 1
ATOM 1234 C CA . HIS A 1 168 ? 5.888 0.052 19.013 1.00 91.62 168 HIS A CA 1
ATOM 1235 C C . HIS A 1 168 ? 5.996 0.513 20.465 1.00 91.62 168 HIS A C 1
ATOM 1237 O O . HIS A 1 168 ? 5.130 0.250 21.295 1.00 91.62 168 HIS A O 1
ATOM 1243 N N . ARG A 1 169 ? 7.090 1.206 20.808 1.00 90.62 169 ARG A N 1
ATOM 1244 C CA . ARG A 1 169 ? 7.305 1.719 22.163 1.00 90.62 169 ARG A CA 1
ATOM 1245 C C . ARG A 1 169 ? 6.270 2.781 22.529 1.00 90.62 169 ARG A C 1
ATOM 1247 O O . ARG A 1 169 ? 5.872 2.840 23.694 1.00 90.62 169 ARG A O 1
ATOM 1254 N N . TYR A 1 170 ? 5.884 3.622 21.575 1.00 88.81 170 TYR A N 1
ATOM 1255 C CA . TYR A 1 170 ? 4.864 4.646 21.761 1.00 88.81 170 TYR A CA 1
ATOM 1256 C C . TYR A 1 170 ? 3.492 4.016 22.027 1.00 88.81 170 TYR A C 1
ATOM 1258 O O . TYR A 1 170 ? 2.878 4.294 23.058 1.00 88.81 170 TYR A O 1
ATOM 1266 N N . GLU A 1 171 ? 3.063 3.098 21.169 1.00 86.88 171 GLU A N 1
ATOM 1267 C CA . GLU A 1 171 ? 1.774 2.417 21.289 1.00 86.88 171 GLU A CA 1
ATOM 1268 C C . GLU A 1 171 ? 1.719 1.482 22.488 1.00 86.88 171 GLU A C 1
ATOM 1270 O O . GLU A 1 171 ? 0.753 1.513 23.236 1.00 86.88 171 GLU A O 1
ATOM 1275 N N . ARG A 1 172 ? 2.782 0.720 22.773 1.00 86.19 172 ARG A N 1
ATOM 1276 C CA . ARG A 1 172 ? 2.830 -0.147 23.957 1.00 86.19 172 ARG A CA 1
ATOM 1277 C C . ARG A 1 172 ? 2.621 0.655 25.240 1.00 86.19 172 ARG A C 1
ATOM 1279 O O . ARG A 1 172 ? 1.926 0.193 26.135 1.00 86.19 172 ARG A O 1
ATOM 1286 N N . ARG A 1 173 ? 3.198 1.858 25.348 1.00 84.44 173 ARG A N 1
ATOM 1287 C CA . ARG A 1 173 ? 2.980 2.741 26.510 1.00 84.44 173 ARG A CA 1
ATOM 1288 C C . ARG A 1 173 ? 1.537 3.226 26.610 1.00 84.44 173 ARG A C 1
ATOM 1290 O O . ARG A 1 173 ? 1.036 3.350 27.722 1.00 84.44 173 ARG A O 1
ATOM 1297 N N . ARG A 1 174 ? 0.907 3.508 25.471 1.00 81.88 174 ARG A N 1
ATOM 1298 C CA . ARG A 1 174 ? -0.484 3.949 25.393 1.00 81.88 174 ARG A CA 1
ATOM 1299 C C . ARG A 1 174 ? -1.455 2.811 25.710 1.00 81.88 174 ARG A C 1
ATOM 1301 O O . ARG A 1 174 ? -2.265 2.961 26.611 1.00 81.88 174 ARG A O 1
ATOM 1308 N N . ASN A 1 175 ? -1.318 1.663 25.056 1.00 79.38 175 ASN A N 1
ATOM 1309 C CA . ASN A 1 175 ? -2.161 0.495 25.295 1.00 79.38 175 ASN A CA 1
ATOM 1310 C C . ASN A 1 175 ? -2.056 -0.006 26.730 1.00 79.38 175 ASN A C 1
ATOM 1312 O O . ASN A 1 175 ? -3.061 -0.370 27.324 1.00 79.38 175 ASN A O 1
ATOM 1316 N N . HIS A 1 176 ? -0.857 0.021 27.324 1.00 76.06 176 HIS A N 1
ATOM 1317 C CA . HIS A 1 176 ? -0.706 -0.271 28.752 1.00 76.06 176 HIS A CA 1
ATOM 1318 C C . HIS A 1 176 ? -1.432 0.725 29.648 1.00 76.06 176 HIS A C 1
ATOM 1320 O O . HIS A 1 176 ? -1.681 0.388 30.794 1.00 76.06 176 HIS A O 1
ATOM 1326 N N . ALA A 1 177 ? -1.719 1.947 29.194 1.00 73.75 177 ALA A N 1
ATOM 1327 C CA . ALA A 1 177 ? -2.540 2.896 29.937 1.00 73.75 177 ALA A CA 1
ATOM 1328 C C . ALA A 1 177 ? -4.042 2.605 29.767 1.00 73.75 177 ALA A C 1
ATOM 1330 O O . ALA A 1 177 ? -4.753 2.637 30.766 1.00 73.75 177 ALA A O 1
ATOM 1331 N N . ASP A 1 178 ? -4.491 2.256 28.557 1.00 75.00 178 ASP A N 1
ATOM 1332 C CA . ASP A 1 178 ? -5.902 1.937 28.265 1.00 75.00 178 ASP A CA 1
ATOM 1333 C C . ASP A 1 178 ? -6.342 0.574 28.836 1.00 75.00 178 ASP A C 1
ATOM 1335 O O . ASP A 1 178 ? -7.500 0.391 29.203 1.00 75.00 178 ASP A O 1
ATOM 1339 N N . HIS A 1 179 ? -5.417 -0.381 28.965 1.00 75.69 179 HIS A N 1
ATOM 1340 C CA . HIS A 1 179 ? -5.686 -1.744 29.436 1.00 75.69 179 HIS A CA 1
ATOM 1341 C C . HIS A 1 179 ? -5.113 -2.045 30.828 1.00 75.69 179 HIS A C 1
ATOM 1343 O O . HIS A 1 179 ? -4.920 -3.213 31.160 1.00 75.69 179 HIS A O 1
ATOM 1349 N N . ARG A 1 180 ? -4.851 -1.025 31.664 1.00 72.06 180 ARG A N 1
ATOM 1350 C CA . ARG A 1 180 ? -4.335 -1.230 33.039 1.00 72.06 180 ARG A CA 1
ATOM 1351 C C . ARG A 1 180 ? -5.189 -2.183 33.865 1.00 72.06 180 ARG A C 1
ATOM 1353 O O . ARG A 1 180 ? -4.640 -2.980 34.618 1.00 72.06 180 ARG A O 1
ATOM 1360 N N . ASP A 1 181 ? -6.500 -2.096 33.675 1.00 76.94 181 ASP A N 1
ATOM 1361 C CA . ASP A 1 181 ? -7.493 -2.862 34.427 1.00 76.94 181 ASP A CA 1
ATOM 1362 C C . ASP A 1 181 ? -8.081 -4.027 33.610 1.00 76.94 181 ASP A C 1
ATOM 1364 O O . ASP A 1 181 ? -8.975 -4.734 34.074 1.00 76.94 181 ASP A O 1
ATOM 1368 N N . ALA A 1 182 ? -7.594 -4.245 32.383 1.00 74.31 182 ALA A N 1
ATOM 1369 C CA . ALA A 1 182 ? -8.009 -5.377 31.565 1.00 74.31 182 ALA A CA 1
ATOM 1370 C C . ALA A 1 182 ? -7.287 -6.659 32.012 1.00 74.31 182 ALA A C 1
ATOM 1372 O O . ALA A 1 182 ? -6.154 -6.628 32.496 1.00 74.31 182 ALA A O 1
ATOM 1373 N N . GLY A 1 183 ? -7.936 -7.812 31.824 1.00 79.31 183 GLY A N 1
ATOM 1374 C CA . GLY A 1 183 ? -7.314 -9.117 32.060 1.00 79.31 183 GLY A CA 1
ATOM 1375 C C . GLY A 1 183 ? -6.063 -9.356 31.193 1.00 79.31 183 GLY A C 1
ATOM 1376 O O . GLY A 1 183 ? -5.742 -8.559 30.307 1.00 79.31 183 GLY A O 1
ATOM 1377 N N . PRO A 1 184 ? -5.334 -10.467 31.406 1.00 82.25 184 PRO A N 1
ATOM 1378 C CA . PRO A 1 184 ? -4.180 -10.796 30.575 1.00 82.25 184 PRO A CA 1
ATOM 1379 C C . PRO A 1 184 ? -4.589 -10.951 29.099 1.00 82.25 184 PRO A C 1
ATOM 1381 O O . PRO A 1 184 ? -5.710 -11.394 28.827 1.00 82.25 184 PRO A O 1
ATOM 1384 N N . PRO A 1 185 ? -3.694 -10.628 28.143 1.00 84.88 185 PRO A N 1
ATOM 1385 C CA . PRO A 1 185 ? -3.972 -10.830 26.727 1.00 84.88 185 PRO A CA 1
ATOM 1386 C C . PRO A 1 185 ? -4.312 -12.298 26.461 1.00 84.88 185 PRO A C 1
ATOM 1388 O O . PRO A 1 185 ? -3.699 -13.218 27.015 1.00 84.88 185 PRO A O 1
ATOM 1391 N N . GLY A 1 186 ? -5.308 -12.511 25.607 1.00 86.44 186 GLY A N 1
ATOM 1392 C CA . GLY A 1 186 ? -5.718 -13.840 25.187 1.00 86.44 186 GLY A CA 1
ATOM 1393 C C . GLY A 1 186 ? -4.676 -14.516 24.294 1.00 86.44 186 GLY A C 1
ATOM 1394 O O . GLY A 1 186 ? -3.654 -13.947 23.912 1.00 86.44 186 GLY A O 1
ATOM 1395 N N . ARG A 1 187 ? -4.954 -15.766 23.916 1.00 87.62 187 ARG A N 1
ATOM 1396 C CA . ARG A 1 187 ? -4.187 -16.492 22.892 1.00 87.62 187 ARG A CA 1
ATOM 1397 C C . ARG A 1 187 ? -5.005 -16.552 21.610 1.00 87.62 187 ARG A C 1
ATOM 1399 O O . ARG A 1 187 ? -6.229 -16.690 21.661 1.00 87.62 187 ARG A O 1
ATOM 1406 N N . MET A 1 188 ? -4.334 -16.498 20.463 1.00 90.81 188 MET A N 1
ATOM 1407 C CA . MET A 1 188 ? -4.990 -16.807 19.195 1.00 90.81 188 MET A CA 1
ATOM 1408 C C . MET A 1 188 ? -5.321 -18.301 19.159 1.00 90.81 188 MET A C 1
ATOM 1410 O O . MET A 1 188 ? -4.444 -19.142 19.355 1.00 90.81 188 MET A O 1
ATOM 1414 N N . GLY A 1 189 ? -6.592 -18.635 18.939 1.00 91.19 189 GLY A N 1
ATOM 1415 C CA . GLY A 1 189 ? -6.993 -20.016 18.683 1.00 91.19 189 GLY A CA 1
ATOM 1416 C C . GLY A 1 189 ? -6.502 -20.469 17.307 1.00 91.19 189 GLY A C 1
ATOM 1417 O O . GLY A 1 189 ? -6.467 -19.665 16.376 1.00 91.19 189 GLY A O 1
ATOM 1418 N N . ALA A 1 190 ? -6.190 -21.760 17.156 1.00 93.12 190 ALA A N 1
ATOM 1419 C CA . ALA A 1 190 ? -5.690 -22.320 15.896 1.00 93.12 190 ALA A CA 1
ATOM 1420 C C . ALA A 1 190 ? -6.607 -22.014 14.696 1.00 93.12 190 ALA A C 1
ATOM 1422 O O . ALA A 1 190 ? -6.115 -21.724 13.611 1.00 93.12 190 ALA A O 1
ATOM 1423 N N . GLY A 1 191 ? -7.930 -21.997 14.907 1.00 95.69 191 GLY A N 1
ATOM 1424 C CA . GLY A 1 191 ? -8.901 -21.629 13.873 1.00 95.69 191 GLY A CA 1
ATOM 1425 C C . GLY A 1 191 ? -8.767 -20.181 13.393 1.00 95.69 191 GLY A C 1
ATOM 1426 O O . GLY A 1 191 ? -8.780 -19.948 12.192 1.00 95.69 191 GLY A O 1
ATOM 1427 N N . LEU A 1 192 ? -8.564 -19.220 14.304 1.00 94.50 192 LEU A N 1
ATOM 1428 C CA . LEU A 1 192 ? -8.359 -17.811 13.943 1.00 94.50 192 LEU A CA 1
ATOM 1429 C C . LEU A 1 192 ? -7.042 -17.627 13.183 1.00 94.50 192 LEU A C 1
ATOM 1431 O O . LEU A 1 192 ? -7.002 -16.925 12.179 1.00 94.50 192 LEU A O 1
ATOM 1435 N N . THR A 1 193 ? -5.970 -18.274 13.647 1.00 95.25 193 THR A N 1
ATOM 1436 C CA . THR A 1 193 ? -4.665 -18.215 12.978 1.00 95.25 193 THR A CA 1
ATOM 1437 C C . THR A 1 193 ? -4.722 -18.826 11.580 1.00 95.25 193 THR A C 1
ATOM 1439 O O . THR A 1 193 ? -4.214 -18.224 10.638 1.00 95.25 193 THR A O 1
ATOM 1442 N N . LEU A 1 194 ? -5.368 -19.985 11.425 1.00 96.50 194 LEU A N 1
ATOM 1443 C CA . LEU A 1 194 ? -5.538 -20.627 10.123 1.00 96.50 194 LEU A CA 1
ATOM 1444 C C . LEU A 1 194 ? -6.360 -19.749 9.173 1.00 96.50 194 LEU A C 1
ATOM 1446 O O . LEU A 1 194 ? -5.957 -19.545 8.033 1.00 96.50 194 LEU A O 1
ATOM 1450 N N . ASP A 1 195 ? -7.473 -19.192 9.649 1.00 96.38 195 ASP A N 1
ATOM 1451 C CA . ASP A 1 195 ? -8.341 -18.319 8.856 1.00 96.38 195 ASP A CA 1
ATOM 1452 C C . ASP A 1 195 ? -7.619 -17.040 8.407 1.00 96.38 195 ASP A C 1
ATOM 1454 O O . ASP A 1 195 ? -7.743 -16.619 7.256 1.00 96.38 195 ASP A O 1
ATOM 1458 N N . LEU A 1 196 ? -6.794 -16.461 9.285 1.00 96.44 196 LEU A N 1
ATOM 1459 C CA . LEU A 1 196 ? -5.945 -15.317 8.964 1.00 96.44 196 LEU A CA 1
ATOM 1460 C C . LEU A 1 196 ? -4.940 -15.658 7.855 1.00 96.44 196 LEU A C 1
ATOM 1462 O O . LEU A 1 196 ? -4.840 -14.913 6.883 1.00 96.44 196 LEU A O 1
ATOM 1466 N N . ILE A 1 197 ? -4.231 -16.786 7.978 1.00 97.12 197 ILE A N 1
ATOM 1467 C CA . ILE A 1 197 ? -3.227 -17.228 6.996 1.00 97.12 197 ILE A CA 1
ATOM 1468 C C . ILE A 1 197 ? -3.880 -17.529 5.646 1.00 97.12 197 ILE A C 1
ATOM 1470 O O . ILE A 1 197 ? -3.394 -17.066 4.618 1.00 97.12 197 ILE A O 1
ATOM 1474 N N . VAL A 1 198 ? -4.988 -18.275 5.635 1.00 97.81 198 VAL A N 1
ATOM 1475 C CA . VAL A 1 198 ? -5.702 -18.623 4.398 1.00 97.81 198 VAL A CA 1
ATOM 1476 C C . VAL A 1 198 ? -6.249 -17.367 3.728 1.00 97.81 198 VAL A C 1
ATOM 1478 O O . VAL A 1 198 ? -6.071 -17.196 2.526 1.00 97.81 198 VAL A O 1
ATOM 1481 N N . THR A 1 199 ? -6.861 -16.458 4.490 1.00 97.56 199 THR A N 1
ATOM 1482 C CA . THR A 1 199 ? -7.398 -15.211 3.929 1.00 97.56 199 THR A CA 1
ATOM 1483 C C . THR A 1 199 ? -6.280 -14.325 3.373 1.00 97.56 199 THR A C 1
ATOM 1485 O O . THR A 1 199 ? -6.435 -13.785 2.280 1.00 97.56 199 THR A O 1
ATOM 1488 N N . ALA A 1 200 ? -5.141 -14.216 4.067 1.00 96.25 200 ALA A N 1
ATOM 1489 C CA . ALA A 1 200 ? -3.970 -13.498 3.564 1.00 96.25 200 ALA A CA 1
ATOM 1490 C C . ALA A 1 200 ? -3.427 -14.131 2.273 1.00 96.25 200 ALA A C 1
ATOM 1492 O O . ALA A 1 200 ? -3.184 -13.424 1.302 1.00 96.25 200 ALA A O 1
ATOM 1493 N N . ALA A 1 201 ? -3.295 -15.460 2.227 1.00 95.94 201 ALA A N 1
ATOM 1494 C CA . ALA A 1 201 ? -2.821 -16.174 1.044 1.00 95.94 201 ALA A CA 1
ATOM 1495 C C . ALA A 1 201 ? -3.753 -15.980 -0.162 1.00 95.94 201 ALA A C 1
ATOM 1497 O O . ALA A 1 201 ? -3.275 -15.721 -1.264 1.00 95.94 201 ALA A O 1
ATOM 1498 N N . VAL A 1 202 ? -5.073 -16.052 0.048 1.00 96.75 202 VAL A N 1
ATOM 1499 C CA . VAL A 1 202 ? -6.072 -15.775 -0.997 1.00 96.75 202 VAL A CA 1
ATOM 1500 C C . VAL A 1 202 ? -5.969 -14.332 -1.476 1.00 96.75 202 VAL A C 1
ATOM 1502 O O . VAL A 1 202 ? -5.983 -14.104 -2.681 1.00 96.75 202 VAL A O 1
ATOM 1505 N N . LEU A 1 203 ? -5.832 -13.371 -0.557 1.00 94.75 203 LEU A N 1
ATOM 1506 C CA . LEU A 1 203 ? -5.681 -11.960 -0.902 1.00 94.75 203 LEU A CA 1
ATOM 1507 C C . LEU A 1 203 ? -4.437 -11.743 -1.775 1.00 94.75 203 LEU A C 1
ATOM 1509 O O . LEU A 1 203 ? -4.561 -11.208 -2.868 1.00 94.75 203 LEU A O 1
ATOM 1513 N N . ILE A 1 204 ? -3.272 -12.241 -1.352 1.00 92.56 204 ILE A N 1
ATOM 1514 C CA . ILE A 1 204 ? -2.008 -12.115 -2.097 1.00 92.56 204 ILE A CA 1
ATOM 1515 C C . ILE A 1 204 ? -2.108 -12.786 -3.473 1.00 92.56 204 ILE A C 1
ATOM 1517 O O . ILE A 1 204 ? -1.721 -12.192 -4.478 1.00 92.56 204 ILE A O 1
ATOM 1521 N N . ALA A 1 205 ? -2.641 -14.011 -3.537 1.00 92.94 205 ALA A N 1
ATOM 1522 C CA . ALA A 1 205 ? -2.768 -14.754 -4.788 1.00 92.94 205 ALA A CA 1
ATOM 1523 C C . ALA A 1 205 ? -3.731 -14.072 -5.771 1.00 92.94 205 ALA A C 1
ATOM 1525 O O . ALA A 1 205 ? -3.433 -13.997 -6.963 1.00 92.94 205 ALA A O 1
ATOM 1526 N N . ALA A 1 206 ? -4.858 -13.547 -5.283 1.00 93.81 206 ALA A N 1
ATOM 1527 C CA . ALA A 1 206 ? -5.830 -12.837 -6.108 1.00 93.81 206 ALA A CA 1
ATOM 1528 C C . ALA A 1 206 ? -5.277 -11.500 -6.621 1.00 93.81 206 ALA A C 1
ATOM 1530 O O . ALA A 1 206 ? -5.457 -11.185 -7.794 1.00 93.81 206 ALA A O 1
ATOM 1531 N N . SER A 1 207 ? -4.554 -10.750 -5.786 1.00 91.12 207 SER A N 1
ATOM 1532 C CA . SER A 1 207 ? -3.894 -9.508 -6.203 1.00 91.12 207 SER A CA 1
ATOM 1533 C C . SER A 1 207 ? -2.785 -9.761 -7.218 1.00 91.12 207 SER A C 1
ATOM 1535 O O . SER A 1 207 ? -2.673 -9.036 -8.201 1.00 91.12 207 SER A O 1
ATOM 1537 N N . TRP A 1 208 ? -1.994 -10.821 -7.025 1.00 88.56 208 TRP A N 1
ATOM 1538 C CA . TRP A 1 208 ? -0.983 -11.233 -7.997 1.00 88.56 208 TRP A CA 1
ATOM 1539 C C . TRP A 1 208 ? -1.611 -11.649 -9.331 1.00 88.56 208 TRP A C 1
ATOM 1541 O O . TRP A 1 208 ? -1.130 -11.257 -10.393 1.00 88.56 208 TRP A O 1
ATOM 1551 N N . TRP A 1 209 ? -2.711 -12.408 -9.294 1.00 90.75 209 TRP A N 1
ATOM 1552 C CA . TRP A 1 209 ? -3.460 -12.759 -10.499 1.00 90.75 209 TRP A CA 1
ATOM 1553 C C . TRP A 1 209 ? -3.980 -11.509 -11.219 1.00 90.75 209 TRP A C 1
ATOM 1555 O O . TRP A 1 209 ? -3.776 -11.375 -12.424 1.00 90.75 209 TRP A O 1
ATOM 1565 N N . LEU A 1 210 ? -4.564 -10.563 -10.480 1.00 89.00 210 LEU A N 1
ATOM 1566 C CA . LEU A 1 210 ? -5.070 -9.305 -11.024 1.00 89.00 210 LEU A CA 1
ATOM 1567 C C . LEU A 1 210 ? -3.957 -8.442 -11.645 1.00 89.00 210 LEU A C 1
ATOM 1569 O O . LEU A 1 210 ? -4.159 -7.886 -12.722 1.00 89.00 210 LEU A O 1
ATOM 1573 N N . ALA A 1 211 ? -2.780 -8.372 -11.016 1.00 85.12 211 ALA A N 1
ATOM 1574 C CA . ALA A 1 211 ? -1.628 -7.646 -11.552 1.00 85.12 211 ALA A CA 1
ATOM 1575 C C . ALA A 1 211 ? -1.147 -8.241 -12.888 1.00 85.12 211 ALA A C 1
ATOM 1577 O O . ALA A 1 211 ? -0.996 -7.513 -13.865 1.00 85.12 211 ALA A O 1
ATOM 1578 N N . ASN A 1 212 ? -1.021 -9.572 -12.971 1.00 84.56 212 ASN A N 1
ATOM 1579 C CA . ASN A 1 212 ? -0.638 -10.249 -14.216 1.00 84.56 212 ASN A CA 1
ATOM 1580 C C . ASN A 1 212 ? -1.657 -10.036 -15.348 1.00 84.56 212 ASN A C 1
ATOM 1582 O O . ASN A 1 212 ? -1.279 -9.990 -16.517 1.00 84.56 212 ASN A O 1
ATOM 1586 N N . LEU A 1 213 ? -2.951 -9.932 -15.023 1.00 84.69 213 LEU A N 1
ATOM 1587 C CA . LEU A 1 213 ? -3.989 -9.608 -16.005 1.00 84.69 213 LEU A CA 1
ATOM 1588 C C . LEU A 1 213 ? -3.860 -8.162 -16.517 1.00 84.69 213 LEU A C 1
ATOM 1590 O O . LEU A 1 213 ? -4.078 -7.917 -17.703 1.00 84.69 213 LEU A O 1
ATOM 1594 N N . GLY A 1 214 ? -3.465 -7.217 -15.656 1.00 79.88 214 GLY A N 1
ATOM 1595 C CA . GLY A 1 214 ? -3.143 -5.841 -16.055 1.00 79.88 214 GLY A CA 1
ATOM 1596 C C . GLY A 1 214 ? -1.951 -5.769 -17.017 1.00 79.88 214 GLY A C 1
ATOM 1597 O O . GLY A 1 214 ? -2.022 -5.097 -18.050 1.00 79.88 214 GLY A O 1
ATOM 1598 N N . ASP A 1 215 ? -0.895 -6.537 -16.743 1.00 77.88 215 ASP A N 1
ATOM 1599 C CA . ASP A 1 215 ? 0.259 -6.665 -17.645 1.00 77.88 215 ASP A CA 1
ATOM 1600 C C . ASP A 1 215 ? -0.148 -7.272 -18.997 1.00 77.88 215 ASP A C 1
ATOM 1602 O O . ASP A 1 215 ? 0.247 -6.774 -20.052 1.00 77.88 215 ASP A O 1
ATOM 1606 N N . ALA A 1 216 ? -1.002 -8.299 -18.986 1.00 78.88 216 ALA A N 1
ATOM 1607 C CA . ALA A 1 216 ? -1.524 -8.915 -20.205 1.00 78.88 216 ALA A CA 1
ATOM 1608 C C . ALA A 1 216 ? -2.354 -7.937 -21.049 1.00 78.88 216 ALA A C 1
ATOM 1610 O O . ALA A 1 216 ? -2.215 -7.891 -22.270 1.00 78.88 216 ALA A O 1
ATOM 1611 N N . LEU A 1 217 ? -3.191 -7.109 -20.417 1.00 76.69 217 LEU A N 1
ATOM 1612 C CA . LEU A 1 217 ? -3.938 -6.069 -21.126 1.00 76.69 217 LEU A CA 1
ATOM 1613 C C . LEU A 1 217 ? -3.027 -5.009 -21.755 1.00 76.69 217 LEU A C 1
ATOM 1615 O O . LEU A 1 217 ? -3.381 -4.463 -22.797 1.00 76.69 217 LEU A O 1
ATOM 1619 N N . SER A 1 218 ? -1.861 -4.743 -21.160 1.00 70.12 218 SER A N 1
ATO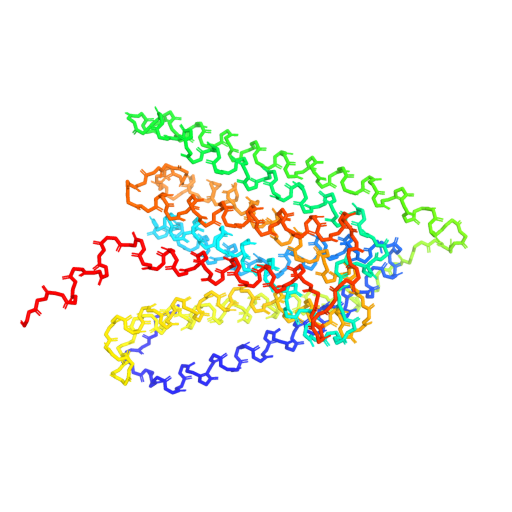M 1620 C CA . SER A 1 218 ? -0.922 -3.720 -21.645 1.00 70.12 218 SER A CA 1
ATOM 1621 C C . SER A 1 218 ? -0.363 -4.023 -23.040 1.00 70.12 218 SER A C 1
ATOM 1623 O O . SER A 1 218 ? 0.038 -3.098 -23.749 1.00 70.12 218 SER A O 1
ATOM 1625 N N . ILE A 1 219 ? -0.350 -5.301 -23.440 1.00 69.56 219 ILE A N 1
ATOM 1626 C CA . ILE A 1 219 ? 0.174 -5.781 -24.730 1.00 69.56 219 ILE A CA 1
ATOM 1627 C C . ILE A 1 219 ? -0.921 -6.108 -25.757 1.00 69.56 219 ILE A C 1
ATOM 1629 O O . ILE A 1 219 ? -0.611 -6.309 -26.931 1.00 69.56 219 ILE A O 1
ATOM 1633 N N . HIS A 1 220 ? -2.197 -6.142 -25.356 1.00 67.56 220 HIS A N 1
ATOM 1634 C CA . HIS A 1 220 ? -3.310 -6.420 -26.265 1.00 67.56 220 HIS A CA 1
ATOM 1635 C C . HIS A 1 220 ? -3.784 -5.138 -26.969 1.00 67.56 220 HIS A C 1
ATOM 1637 O O . HIS A 1 220 ? -4.240 -4.224 -26.288 1.00 67.56 220 HIS A O 1
ATOM 1643 N N . PRO A 1 221 ? -3.764 -5.047 -28.314 1.00 61.75 221 PRO A N 1
ATOM 1644 C CA . PRO A 1 221 ? -4.269 -3.875 -29.026 1.00 61.75 221 PRO A CA 1
ATOM 1645 C C . PRO A 1 221 ? -5.767 -3.679 -28.755 1.00 61.75 221 PRO A C 1
ATOM 1647 O O . PRO A 1 221 ? -6.599 -4.473 -29.193 1.00 61.75 221 PRO A O 1
ATOM 1650 N N . ILE A 1 222 ? -6.129 -2.619 -28.031 1.00 64.56 222 ILE A N 1
ATOM 1651 C CA . ILE A 1 222 ? -7.531 -2.275 -27.772 1.00 64.56 222 ILE A CA 1
ATOM 1652 C C . ILE A 1 222 ? -7.982 -1.274 -28.843 1.00 64.56 222 ILE A C 1
ATOM 1654 O O . ILE A 1 222 ? -7.838 -0.061 -28.688 1.00 64.56 222 ILE A O 1
ATOM 1658 N N . GLU A 1 223 ? -8.514 -1.784 -29.959 1.00 59.00 223 GLU A N 1
ATOM 1659 C CA . GLU A 1 223 ? -8.873 -0.980 -31.143 1.00 59.00 223 GLU A CA 1
ATOM 1660 C C . GLU A 1 223 ? -9.863 0.159 -30.835 1.00 59.00 223 GLU A C 1
ATOM 1662 O O . GLU A 1 223 ? -9.708 1.271 -31.336 1.00 59.00 223 GLU A O 1
ATOM 1667 N N . TRP A 1 224 ? -10.838 -0.074 -29.948 1.00 62.59 224 TRP A N 1
ATOM 1668 C CA . TRP A 1 224 ? -11.853 0.922 -29.572 1.00 62.59 224 TRP A CA 1
ATOM 1669 C C . TRP A 1 224 ? -11.342 2.022 -28.627 1.00 62.59 224 TRP A C 1
ATOM 1671 O O . TRP A 1 224 ? -12.075 2.967 -28.341 1.00 62.59 224 TRP A O 1
ATOM 1681 N N . LEU A 1 225 ? -10.099 1.917 -28.148 1.00 56.44 225 LEU A N 1
ATOM 1682 C CA . LEU A 1 225 ? -9.501 2.822 -27.161 1.00 56.44 225 LEU A CA 1
ATOM 1683 C C . LEU A 1 225 ? -8.315 3.622 -27.728 1.00 56.44 225 LEU A C 1
ATOM 1685 O O . LEU A 1 225 ? -7.523 4.185 -26.980 1.00 56.44 225 LEU A O 1
ATOM 1689 N N . GLY A 1 226 ? -8.200 3.692 -29.058 1.00 55.28 226 GLY A N 1
ATOM 1690 C CA . GLY A 1 226 ? -7.171 4.486 -29.739 1.00 55.28 226 GLY A CA 1
ATOM 1691 C C . GLY A 1 226 ? -5.893 3.718 -30.091 1.00 55.28 226 GLY A C 1
ATOM 1692 O O . GLY A 1 226 ? -4.855 4.337 -30.315 1.00 55.28 226 GLY A O 1
ATOM 1693 N N . GLY A 1 227 ? -5.945 2.382 -30.159 1.00 61.81 227 GLY A N 1
ATOM 1694 C CA . GLY A 1 227 ? -4.831 1.552 -30.629 1.00 61.81 227 GLY A CA 1
ATOM 1695 C C . GLY A 1 227 ? -3.790 1.208 -29.546 1.00 61.81 227 GLY A C 1
ATOM 1696 O O . GLY A 1 227 ? -4.118 1.192 -28.359 1.00 61.81 227 GLY A O 1
ATOM 1697 N N . PRO A 1 228 ? -2.528 0.906 -29.919 1.00 57.44 228 PRO A N 1
ATOM 1698 C CA . PRO A 1 228 ? -1.499 0.389 -29.001 1.00 57.44 228 PRO A CA 1
ATOM 1699 C C . PRO A 1 228 ? -1.182 1.304 -27.807 1.00 57.44 228 PRO A C 1
ATOM 1701 O O . PRO A 1 228 ? -0.942 0.820 -26.705 1.00 57.44 228 PRO A O 1
ATOM 1704 N N . LEU A 1 229 ? -1.242 2.627 -27.998 1.00 51.28 229 LEU A N 1
ATOM 1705 C CA . LEU A 1 229 ? -1.023 3.606 -26.923 1.00 51.28 229 LEU A CA 1
ATOM 1706 C C . LEU A 1 229 ? -2.141 3.564 -25.867 1.00 51.28 229 LEU A C 1
ATOM 1708 O O . LEU A 1 229 ? -1.875 3.725 -24.676 1.00 51.28 229 LEU A O 1
ATOM 1712 N N . GLY A 1 230 ? -3.379 3.284 -26.291 1.00 60.72 230 GLY A N 1
ATOM 1713 C CA . GLY A 1 230 ? -4.511 3.070 -25.390 1.00 60.72 230 GLY A CA 1
ATOM 1714 C C . GLY A 1 230 ? -4.359 1.796 -24.556 1.00 60.72 230 GLY A C 1
ATOM 1715 O O . GLY A 1 230 ? -4.687 1.805 -23.373 1.00 60.72 230 GLY A O 1
ATOM 1716 N N . ALA A 1 231 ? -3.796 0.729 -25.135 1.00 59.84 231 ALA A N 1
ATOM 1717 C CA . ALA A 1 231 ? -3.549 -0.533 -24.436 1.00 59.84 231 ALA A CA 1
ATOM 1718 C C . ALA A 1 231 ? -2.539 -0.378 -23.291 1.00 59.84 231 ALA A C 1
ATOM 1720 O O . ALA A 1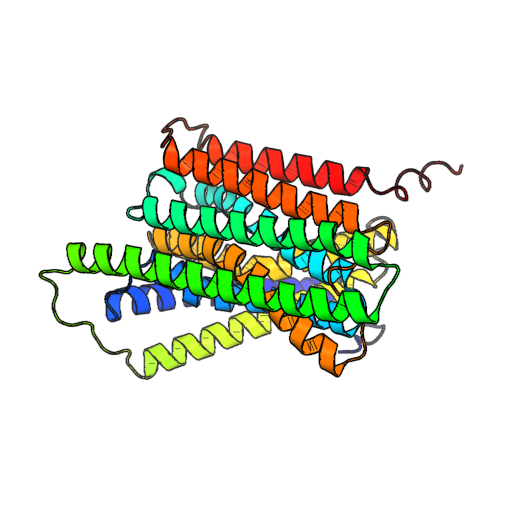 231 ? -2.819 -0.783 -22.165 1.00 59.84 231 ALA A O 1
ATOM 1721 N N . THR A 1 232 ? -1.406 0.283 -23.544 1.00 64.19 232 THR A N 1
ATOM 1722 C CA . THR A 1 232 ? -0.375 0.521 -22.521 1.00 64.19 232 THR A CA 1
ATOM 1723 C C . THR A 1 232 ? -0.879 1.432 -21.401 1.00 64.19 232 THR A C 1
ATOM 1725 O O . THR A 1 232 ? -0.637 1.151 -20.230 1.00 64.19 232 THR A O 1
ATOM 1728 N N . PHE A 1 233 ? -1.630 2.491 -21.727 1.00 66.62 233 PHE A N 1
ATOM 1729 C CA . PHE A 1 233 ? -2.221 3.367 -20.712 1.00 66.62 233 PHE A CA 1
ATOM 1730 C C . PHE A 1 233 ? -3.254 2.633 -19.844 1.00 66.62 233 PHE A C 1
ATOM 1732 O O . PHE A 1 233 ? -3.187 2.687 -18.618 1.00 66.62 233 PHE A O 1
ATOM 1739 N N . VAL A 1 234 ? -4.189 1.909 -20.468 1.00 67.75 234 VAL A N 1
ATOM 1740 C CA . VAL A 1 234 ? -5.233 1.159 -19.755 1.00 67.75 234 VAL A CA 1
ATOM 1741 C C . VAL A 1 234 ? -4.630 0.060 -18.892 1.00 67.75 234 VAL A C 1
ATOM 1743 O O . VAL A 1 234 ? -4.991 -0.058 -17.722 1.00 67.75 234 VAL A O 1
ATOM 1746 N N . GLY A 1 235 ? -3.691 -0.707 -19.438 1.00 66.38 235 GLY A N 1
ATOM 1747 C CA . GLY A 1 235 ? -2.988 -1.747 -18.701 1.00 66.38 235 GLY A CA 1
ATOM 1748 C C . GLY A 1 235 ? -2.217 -1.195 -17.498 1.00 66.38 235 GLY A C 1
ATOM 1749 O O . GLY A 1 235 ? -2.360 -1.729 -16.401 1.00 66.38 235 GLY A O 1
ATOM 1750 N N . ALA A 1 236 ? -1.532 -0.054 -17.641 1.00 68.25 236 ALA A N 1
ATOM 1751 C CA . ALA A 1 236 ? -0.869 0.625 -16.525 1.00 68.25 236 ALA A CA 1
ATOM 1752 C C . ALA A 1 236 ? -1.857 1.120 -15.450 1.00 68.25 236 ALA A C 1
ATOM 1754 O O . ALA A 1 236 ? -1.599 0.965 -14.255 1.00 68.25 236 ALA A O 1
ATOM 1755 N N . CYS A 1 237 ? -3.012 1.673 -15.841 1.00 72.94 237 CYS A N 1
ATOM 1756 C CA . CYS A 1 237 ? -4.062 2.062 -14.893 1.00 72.94 237 CYS A CA 1
ATOM 1757 C C . CYS A 1 237 ? -4.619 0.858 -14.129 1.00 72.94 237 CYS A C 1
ATOM 1759 O O . CYS A 1 237 ? -4.838 0.943 -12.920 1.00 72.94 237 CYS A O 1
ATOM 1761 N N . PHE A 1 238 ? -4.851 -0.256 -14.822 1.00 77.38 238 PHE A N 1
ATOM 1762 C CA . PHE A 1 238 ? -5.338 -1.477 -14.196 1.00 77.38 238 PHE A CA 1
ATOM 1763 C C . PHE A 1 238 ? -4.296 -2.133 -13.302 1.00 77.38 238 PHE A C 1
ATOM 1765 O O . PHE A 1 238 ? -4.669 -2.616 -12.241 1.00 77.38 238 PHE A O 1
ATOM 1772 N N . LEU A 1 239 ? -3.019 -2.112 -13.684 1.00 78.56 239 LEU A N 1
ATOM 1773 C CA . LEU A 1 239 ? -1.924 -2.576 -12.840 1.00 78.56 239 LEU A CA 1
ATOM 1774 C C . LEU A 1 239 ? -1.843 -1.745 -11.553 1.00 78.56 239 LEU A C 1
ATOM 1776 O O . LEU A 1 239 ? -1.834 -2.313 -10.466 1.00 78.56 239 LEU A O 1
ATOM 1780 N N . ALA A 1 240 ? -1.880 -0.412 -11.658 1.00 77.00 240 ALA A N 1
ATOM 1781 C CA . ALA A 1 240 ? -1.887 0.473 -10.491 1.00 77.00 240 ALA A CA 1
ATOM 1782 C C . ALA A 1 240 ? -3.115 0.240 -9.590 1.00 77.00 240 ALA A C 1
ATOM 1784 O O . ALA A 1 240 ? -3.002 0.184 -8.368 1.00 77.00 240 ALA A O 1
ATOM 1785 N N . LEU A 1 241 ? -4.297 0.048 -10.187 1.00 79.06 241 LEU A N 1
ATOM 1786 C CA . LEU A 1 241 ? -5.495 -0.357 -9.451 1.00 79.06 241 LEU A CA 1
ATOM 1787 C C . LEU A 1 241 ? -5.316 -1.725 -8.791 1.00 79.06 241 LEU A C 1
ATOM 1789 O O . LEU A 1 241 ? -5.743 -1.895 -7.657 1.00 79.06 241 LEU A O 1
ATOM 1793 N N . ALA A 1 242 ? -4.712 -2.692 -9.479 1.00 80.62 242 ALA A N 1
ATOM 1794 C CA . ALA A 1 242 ? -4.566 -4.064 -9.013 1.00 80.62 242 ALA A CA 1
ATOM 1795 C C . ALA A 1 242 ? -3.712 -4.163 -7.753 1.00 80.62 242 ALA A C 1
ATOM 1797 O O . ALA A 1 242 ? -4.078 -4.894 -6.831 1.00 80.62 242 ALA A O 1
ATOM 1798 N N . THR A 1 243 ? -2.597 -3.433 -7.715 1.00 85.19 243 THR A N 1
ATOM 1799 C CA . THR A 1 243 ? -1.684 -3.485 -6.575 1.00 85.19 243 THR A CA 1
ATOM 1800 C C . THR A 1 243 ? -2.247 -2.734 -5.374 1.00 85.19 243 THR A C 1
ATOM 1802 O O . THR A 1 243 ? -2.120 -3.232 -4.272 1.00 85.19 243 THR A O 1
ATOM 1805 N N . SER A 1 244 ? -3.001 -1.645 -5.577 1.00 88.75 244 SER A N 1
ATOM 1806 C CA . SER A 1 244 ? -3.586 -0.866 -4.472 1.00 88.75 244 SER A CA 1
ATOM 1807 C C . SER A 1 244 ? -5.020 -1.254 -4.068 1.00 88.75 244 SER A C 1
ATOM 1809 O O . SER A 1 244 ? -5.579 -0.718 -3.103 1.00 88.75 244 SER A O 1
ATOM 1811 N N . LEU A 1 245 ? -5.674 -2.162 -4.800 1.00 93.44 245 LEU A N 1
ATOM 1812 C CA . LEU A 1 245 ? -7.018 -2.649 -4.467 1.00 93.44 245 LEU A CA 1
ATOM 1813 C C . LEU A 1 245 ? -7.098 -3.349 -3.093 1.00 93.44 245 LEU A C 1
ATOM 1815 O O . LEU A 1 245 ? -8.100 -3.136 -2.400 1.00 93.44 245 LEU A O 1
ATOM 1819 N N . PRO A 1 246 ? -6.109 -4.153 -2.656 1.00 95.31 246 PRO A N 1
ATOM 1820 C CA . PRO A 1 246 ? -6.081 -4.747 -1.318 1.00 95.31 246 PRO A CA 1
ATOM 1821 C C . PRO A 1 246 ? -6.133 -3.696 -0.212 1.00 95.31 246 PRO A C 1
ATOM 1823 O O . PRO A 1 246 ? -6.935 -3.827 0.718 1.00 95.31 246 PRO A O 1
ATOM 1826 N N . GLU A 1 247 ? -5.341 -2.631 -0.322 1.00 95.56 247 GLU A N 1
ATOM 1827 C CA . GLU A 1 247 ? -5.309 -1.504 0.608 1.00 95.56 247 GLU A CA 1
ATOM 1828 C C . GLU A 1 247 ? -6.661 -0.799 0.642 1.00 95.56 247 GLU A C 1
ATOM 1830 O O . GLU A 1 247 ? -7.189 -0.536 1.726 1.00 95.56 247 GLU A O 1
ATOM 1835 N N . ILE A 1 248 ? -7.274 -0.538 -0.519 1.00 95.94 248 ILE A N 1
ATOM 1836 C CA . ILE A 1 248 ? -8.617 0.054 -0.592 1.00 95.94 248 ILE A CA 1
ATOM 1837 C C . ILE A 1 248 ? -9.633 -0.852 0.112 1.00 95.94 248 ILE A C 1
ATOM 1839 O O . ILE A 1 248 ? -10.379 -0.395 0.981 1.00 95.94 248 ILE A O 1
ATOM 1843 N N . ALA A 1 249 ? -9.673 -2.136 -0.249 1.00 96.56 249 ALA A N 1
ATOM 1844 C CA . ALA A 1 249 ? -10.662 -3.087 0.245 1.00 96.56 249 ALA A CA 1
ATOM 1845 C C . ALA A 1 249 ? -10.576 -3.271 1.764 1.00 96.56 249 ALA A C 1
ATOM 1847 O O . ALA A 1 249 ? -11.590 -3.218 2.467 1.00 96.56 249 ALA A O 1
ATOM 1848 N N . THR A 1 250 ? -9.363 -3.455 2.282 1.00 96.88 250 THR A N 1
ATOM 1849 C CA . THR A 1 250 ? -9.113 -3.636 3.715 1.00 96.88 250 THR A CA 1
ATOM 1850 C C . THR A 1 250 ? -9.366 -2.354 4.507 1.00 96.88 250 THR A C 1
ATOM 1852 O O . THR A 1 250 ? -10.033 -2.407 5.541 1.00 96.88 250 THR A O 1
ATOM 1855 N N . SER A 1 251 ? -8.937 -1.192 4.005 1.00 96.69 251 SER A N 1
ATOM 1856 C CA . SER A 1 251 ? -9.128 0.092 4.692 1.00 96.69 251 SER A CA 1
ATOM 1857 C C . SER A 1 251 ? -10.598 0.516 4.711 1.00 96.69 251 SER A C 1
ATOM 1859 O O . SER A 1 251 ? -11.110 0.926 5.753 1.00 96.69 251 SER A O 1
ATOM 1861 N N . ILE A 1 252 ? -11.328 0.356 3.599 1.00 96.00 252 ILE A N 1
ATOM 1862 C CA . ILE A 1 252 ? -12.778 0.608 3.565 1.00 96.00 252 ILE A CA 1
ATOM 1863 C C . ILE A 1 252 ? -13.506 -0.370 4.491 1.00 96.00 252 ILE A C 1
ATOM 1865 O O . ILE A 1 252 ? -14.407 0.045 5.220 1.00 96.00 252 ILE A O 1
ATOM 1869 N N . SER A 1 253 ? -13.117 -1.649 4.505 1.00 95.94 253 SER A N 1
ATOM 1870 C CA . SER A 1 253 ? -13.689 -2.636 5.426 1.00 95.94 253 SER A CA 1
ATOM 1871 C C . SER A 1 253 ? -13.509 -2.227 6.886 1.00 95.94 253 SER A C 1
ATOM 1873 O O . SER A 1 253 ? -14.490 -2.199 7.629 1.00 95.94 253 SER A O 1
ATOM 1875 N N . ALA A 1 254 ? -12.291 -1.836 7.272 1.00 96.12 254 ALA A N 1
ATOM 1876 C CA . ALA A 1 254 ? -11.964 -1.358 8.612 1.00 96.12 254 ALA A CA 1
ATOM 1877 C C . ALA A 1 254 ? -12.834 -0.152 9.016 1.00 96.12 254 ALA A C 1
ATOM 1879 O O . ALA A 1 254 ? -13.440 -0.146 10.088 1.00 96.12 254 ALA A O 1
ATOM 1880 N N . VAL A 1 255 ? -13.016 0.820 8.116 1.00 93.88 255 VAL A N 1
ATOM 1881 C CA . VAL A 1 255 ? -13.933 1.953 8.333 1.00 93.88 255 VAL A CA 1
ATOM 1882 C C . VAL A 1 255 ? -15.388 1.494 8.487 1.00 93.88 255 VAL A C 1
ATOM 1884 O O . VAL A 1 255 ? -16.096 1.985 9.366 1.00 93.88 255 VAL A O 1
ATOM 1887 N N . LYS A 1 256 ? -15.854 0.538 7.673 1.00 92.81 256 LYS A N 1
ATOM 1888 C CA . LYS A 1 256 ? -17.230 0.011 7.737 1.00 92.81 256 LYS A CA 1
ATOM 1889 C C . LYS A 1 256 ? -17.525 -0.773 9.016 1.00 92.81 256 LYS A C 1
ATOM 1891 O O . LYS A 1 256 ? -18.683 -0.810 9.420 1.00 92.81 256 LYS A O 1
ATOM 1896 N N . ILE A 1 257 ? -16.513 -1.360 9.653 1.00 93.31 257 ILE A N 1
ATOM 1897 C CA . ILE A 1 257 ? -16.640 -1.997 10.974 1.00 93.31 257 ILE A CA 1
ATOM 1898 C C . ILE A 1 257 ? -16.353 -1.031 12.138 1.00 93.31 257 ILE A C 1
ATOM 1900 O O . ILE A 1 257 ? -16.291 -1.461 13.284 1.00 93.31 257 ILE A O 1
ATOM 1904 N N . GLY A 1 258 ? -16.194 0.271 11.869 1.00 90.62 258 GLY A N 1
ATOM 1905 C CA . GLY A 1 258 ? -15.984 1.298 12.896 1.00 90.62 258 GLY A CA 1
ATOM 1906 C C . GLY A 1 258 ? -14.552 1.406 13.425 1.00 90.62 258 GLY A C 1
ATOM 1907 O O . GLY A 1 258 ? -14.318 2.122 14.393 1.00 90.62 258 GLY A O 1
ATOM 1908 N N . LYS A 1 259 ? -13.583 0.731 12.798 1.00 93.19 259 LYS A N 1
ATOM 1909 C CA . LYS A 1 259 ? -12.184 0.657 13.238 1.00 93.19 259 LYS A CA 1
ATOM 1910 C C . LYS A 1 259 ? -11.313 1.590 12.391 1.00 93.19 259 LYS A C 1
ATOM 1912 O O . LYS A 1 259 ? -10.575 1.159 11.507 1.00 93.19 259 LYS A O 1
ATO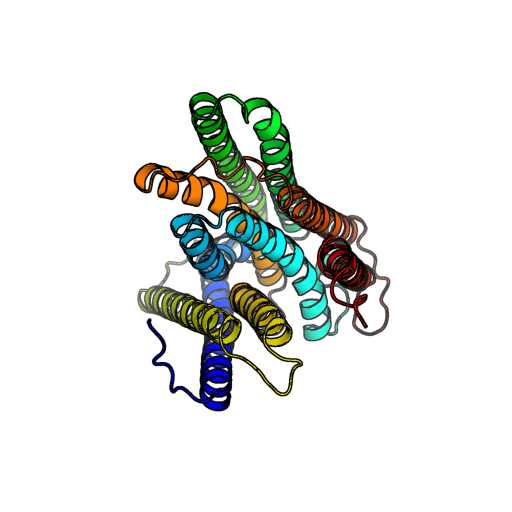M 1917 N N . LEU A 1 260 ? -11.424 2.897 12.648 1.00 93.06 260 LEU A N 1
ATOM 1918 C CA . LEU A 1 260 ? -10.688 3.933 11.904 1.00 93.06 260 LEU A CA 1
ATOM 1919 C C . LEU A 1 260 ? -9.170 3.833 12.102 1.00 93.06 260 LEU A C 1
ATOM 1921 O O . LEU A 1 260 ? -8.420 4.003 11.142 1.00 93.06 260 LEU A O 1
ATOM 1925 N N . ASP A 1 261 ? -8.722 3.518 13.320 1.00 93.25 261 ASP A N 1
ATOM 1926 C CA . ASP A 1 261 ? -7.298 3.364 13.631 1.00 93.25 261 ASP A CA 1
ATOM 1927 C C . ASP A 1 261 ? -6.659 2.214 12.847 1.00 93.25 261 ASP A C 1
ATOM 1929 O O . ASP A 1 261 ? -5.556 2.369 12.330 1.00 93.25 261 ASP A O 1
ATOM 1933 N N . LEU A 1 262 ? -7.386 1.108 12.658 1.00 95.44 262 LEU A N 1
ATOM 1934 C CA . LEU A 1 262 ? -6.948 -0.008 11.817 1.00 95.44 262 LEU A CA 1
ATOM 1935 C C . LEU A 1 262 ? -6.763 0.426 10.354 1.00 95.44 262 LEU A C 1
ATOM 1937 O O . LEU A 1 262 ? -5.773 0.062 9.722 1.00 95.44 262 LEU A O 1
ATOM 1941 N N . ALA A 1 263 ? -7.692 1.232 9.828 1.00 96.12 263 ALA A N 1
ATOM 1942 C CA . ALA A 1 263 ? -7.636 1.735 8.457 1.00 96.12 263 ALA A CA 1
ATOM 1943 C C . ALA A 1 263 ? -6.464 2.709 8.236 1.00 96.12 263 ALA A C 1
ATOM 1945 O O . ALA A 1 263 ? -5.738 2.584 7.253 1.00 96.12 263 ALA A O 1
ATOM 1946 N N . LEU A 1 264 ? -6.253 3.668 9.145 1.00 95.31 264 LEU A N 1
ATOM 1947 C CA . LEU A 1 264 ? -5.127 4.604 9.039 1.00 95.31 264 LEU A CA 1
ATOM 1948 C C . LEU A 1 264 ? -3.782 3.919 9.277 1.00 95.31 264 LEU A C 1
ATOM 1950 O O . LEU A 1 264 ? -2.823 4.209 8.561 1.00 95.31 264 LEU A O 1
ATOM 1954 N N . GLY A 1 265 ? -3.732 2.977 10.223 1.00 96.06 265 GLY A N 1
ATOM 1955 C CA . GLY A 1 265 ? -2.571 2.124 10.436 1.00 96.06 265 GLY A CA 1
ATOM 1956 C C . GLY A 1 265 ? -2.181 1.411 9.146 1.00 96.06 265 GLY A C 1
ATOM 1957 O O . GLY A 1 265 ? -1.019 1.459 8.761 1.00 96.06 265 GLY A O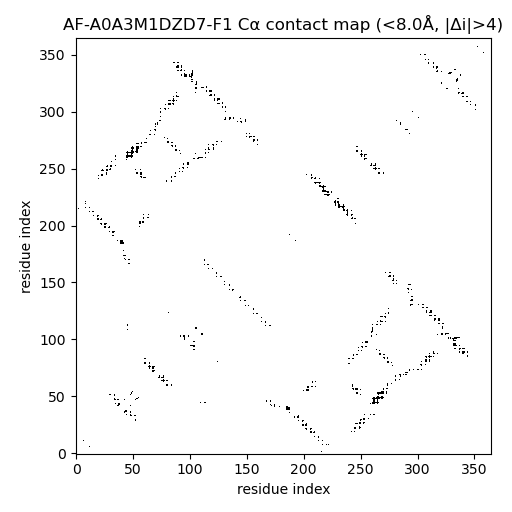 1
ATOM 1958 N N . ASN A 1 266 ? -3.156 0.850 8.423 1.00 97.50 266 ASN A N 1
ATOM 1959 C CA . ASN A 1 266 ? -2.916 0.223 7.126 1.00 97.50 266 ASN A CA 1
ATOM 1960 C C . ASN A 1 266 ? -2.301 1.186 6.104 1.00 97.50 266 ASN A C 1
ATOM 1962 O O . ASN A 1 266 ? -1.275 0.873 5.516 1.00 97.50 266 ASN A O 1
ATOM 1966 N N . ILE A 1 267 ? -2.884 2.375 5.921 1.00 96.88 267 ILE A N 1
ATOM 1967 C CA . ILE A 1 267 ? -2.416 3.355 4.927 1.00 96.88 267 ILE A CA 1
ATOM 1968 C C . ILE A 1 267 ? -0.974 3.797 5.213 1.00 96.88 267 ILE A C 1
ATOM 1970 O O . ILE A 1 267 ? -0.113 3.752 4.333 1.00 96.88 267 ILE A O 1
ATOM 1974 N N . PHE A 1 268 ? -0.686 4.216 6.447 1.00 96.94 268 PHE A N 1
ATOM 1975 C CA . PHE A 1 268 ? 0.647 4.713 6.796 1.00 96.94 268 PHE A CA 1
ATOM 1976 C C . PHE A 1 268 ? 1.674 3.584 6.917 1.00 96.94 268 PHE A C 1
ATOM 1978 O O . PHE A 1 268 ? 2.830 3.763 6.532 1.00 96.94 268 PHE A O 1
ATOM 1985 N N . GLY A 1 269 ? 1.249 2.414 7.396 1.00 97.00 269 GLY A N 1
ATOM 1986 C CA . GLY A 1 269 ? 2.067 1.208 7.441 1.00 97.00 269 GLY A CA 1
ATOM 1987 C C . GLY A 1 269 ? 2.454 0.728 6.049 1.00 97.00 269 GLY A C 1
ATOM 1988 O O . GLY A 1 269 ? 3.622 0.415 5.836 1.00 97.00 269 GLY A O 1
ATOM 1989 N N . SER A 1 270 ? 1.518 0.752 5.092 1.00 96.94 270 SER A N 1
ATOM 1990 C CA . SER A 1 270 ? 1.758 0.341 3.701 1.00 96.94 270 SER A CA 1
ATOM 1991 C C . SER A 1 270 ? 2.808 1.241 3.059 1.00 96.94 270 SER A C 1
ATOM 1993 O O . SER A 1 270 ? 3.755 0.753 2.460 1.00 96.94 270 SER A O 1
ATOM 1995 N N . ASN A 1 271 ? 2.759 2.556 3.303 1.00 97.19 271 ASN A N 1
ATOM 1996 C CA . ASN A 1 271 ? 3.813 3.467 2.839 1.00 97.19 271 ASN A CA 1
ATOM 1997 C C . ASN A 1 271 ? 5.185 3.156 3.446 1.00 97.19 271 ASN A C 1
ATOM 1999 O O . ASN A 1 271 ? 6.196 3.220 2.750 1.00 97.19 271 ASN A O 1
ATOM 2003 N N . MET A 1 272 ? 5.248 2.814 4.736 1.00 97.81 272 MET A N 1
ATOM 2004 C CA . MET A 1 272 ? 6.511 2.407 5.358 1.00 97.81 272 MET A CA 1
ATOM 2005 C C . MET A 1 272 ? 7.020 1.079 4.784 1.00 97.81 272 MET A C 1
ATOM 2007 O O . MET A 1 272 ? 8.211 0.962 4.498 1.00 97.81 272 MET A O 1
ATOM 2011 N N . PHE A 1 273 ? 6.135 0.096 4.607 1.00 97.50 273 PHE A N 1
ATOM 2012 C CA . PHE A 1 273 ? 6.466 -1.216 4.056 1.00 97.50 273 PHE A CA 1
ATOM 2013 C C . PHE A 1 273 ? 6.907 -1.125 2.592 1.00 97.50 273 PHE A C 1
ATOM 2015 O O . PHE A 1 273 ? 7.918 -1.718 2.223 1.00 97.50 273 PHE A O 1
ATOM 2022 N N . ASN A 1 274 ? 6.239 -0.300 1.787 1.00 96.44 274 ASN A N 1
ATOM 2023 C CA . ASN A 1 274 ? 6.603 -0.036 0.399 1.00 96.44 274 ASN A CA 1
ATOM 2024 C C . ASN A 1 274 ? 8.055 0.434 0.270 1.00 96.44 274 ASN A C 1
ATOM 2026 O O . ASN A 1 274 ? 8.779 -0.027 -0.604 1.00 96.44 274 ASN A O 1
ATOM 2030 N N . ILE A 1 275 ? 8.549 1.278 1.178 1.00 97.00 275 ILE A N 1
ATOM 2031 C CA . ILE A 1 275 ? 9.961 1.688 1.144 1.00 97.00 275 ILE A CA 1
ATOM 2032 C C . ILE A 1 275 ? 10.917 0.553 1.548 1.00 97.00 275 ILE A C 1
ATOM 2034 O O . ILE A 1 275 ? 12.039 0.486 1.045 1.00 97.00 275 ILE A O 1
ATOM 2038 N N . VAL A 1 276 ? 10.483 -0.388 2.391 1.00 96.19 276 VAL A N 1
ATOM 2039 C CA . VAL A 1 276 ? 11.255 -1.601 2.730 1.00 96.19 276 VAL A CA 1
ATOM 2040 C C . VAL A 1 276 ? 11.366 -2.566 1.550 1.00 96.19 276 VAL A C 1
ATOM 2042 O O . VAL A 1 276 ? 12.303 -3.363 1.510 1.00 96.19 276 VAL A O 1
ATOM 2045 N N . ILE A 1 277 ? 10.489 -2.473 0.550 1.00 95.75 277 ILE A N 1
ATOM 2046 C CA . ILE A 1 277 ? 10.630 -3.259 -0.679 1.00 95.75 277 ILE A CA 1
ATOM 2047 C C . ILE A 1 277 ? 11.995 -2.982 -1.325 1.00 95.75 277 ILE A C 1
ATOM 2049 O O . ILE A 1 277 ? 12.678 -3.924 -1.704 1.00 95.75 277 ILE A O 1
ATOM 2053 N N . ILE A 1 278 ? 12.474 -1.734 -1.347 1.00 93.56 278 ILE A N 1
ATOM 2054 C CA . ILE A 1 278 ? 13.748 -1.347 -1.985 1.00 93.56 278 ILE A CA 1
ATOM 2055 C C . ILE A 1 278 ? 14.950 -2.184 -1.500 1.00 93.56 278 ILE A C 1
ATOM 2057 O O . ILE A 1 278 ? 15.631 -2.778 -2.341 1.00 93.56 278 ILE A O 1
ATOM 2061 N N . PRO A 1 279 ? 15.243 -2.306 -0.187 1.00 94.38 279 PRO A N 1
ATOM 2062 C CA . PRO A 1 279 ? 16.316 -3.187 0.265 1.00 94.38 279 PRO A CA 1
ATOM 2063 C C . PRO A 1 279 ? 16.084 -4.669 -0.035 1.00 94.38 279 PRO A C 1
ATOM 2065 O O . PRO A 1 279 ? 17.058 -5.384 -0.278 1.00 94.38 279 PRO A O 1
ATOM 2068 N N . VAL A 1 280 ? 14.832 -5.139 -0.057 1.00 93.62 280 VAL A N 1
ATOM 2069 C CA . VAL A 1 280 ? 14.516 -6.517 -0.473 1.00 93.62 280 VAL A CA 1
ATOM 2070 C C . VAL A 1 280 ? 14.877 -6.719 -1.944 1.00 93.62 280 VAL A C 1
ATOM 2072 O O . VAL A 1 280 ? 15.566 -7.682 -2.278 1.00 93.62 280 VAL A O 1
ATOM 2075 N N . LEU A 1 281 ? 14.494 -5.778 -2.809 1.00 91.06 281 LEU A N 1
ATOM 2076 C CA . LEU A 1 281 ? 14.832 -5.800 -4.227 1.00 91.06 281 LEU A CA 1
ATOM 2077 C C . LEU A 1 281 ? 16.347 -5.761 -4.428 1.00 91.06 281 LEU A C 1
ATOM 2079 O O . LEU A 1 281 ? 16.876 -6.577 -5.182 1.00 91.06 281 LEU A O 1
ATOM 2083 N N . LYS A 1 282 ? 17.073 -4.903 -3.699 1.00 89.62 282 LYS A N 1
ATOM 2084 C CA . LYS A 1 282 ? 18.542 -4.876 -3.742 1.00 89.62 282 LYS A CA 1
ATOM 2085 C C . LYS A 1 282 ? 19.149 -6.237 -3.396 1.00 89.62 282 LYS A C 1
ATOM 2087 O O . LYS A 1 282 ? 20.102 -6.658 -4.042 1.00 89.62 282 LYS A O 1
ATOM 2092 N N . GLY A 1 283 ? 18.591 -6.944 -2.414 1.00 88.19 283 GLY A N 1
ATOM 2093 C CA . GLY A 1 283 ? 18.983 -8.320 -2.107 1.00 88.19 283 GLY A CA 1
ATOM 2094 C C . GLY A 1 283 ? 18.770 -9.279 -3.285 1.00 88.19 283 GLY A C 1
ATOM 2095 O O . GLY A 1 283 ? 19.656 -10.076 -3.587 1.00 88.19 283 GLY A O 1
ATOM 2096 N N . LEU A 1 284 ? 17.635 -9.168 -3.985 1.00 84.44 284 LEU A N 1
ATOM 2097 C CA . LEU A 1 284 ? 17.322 -9.978 -5.170 1.00 84.44 284 LEU A CA 1
ATOM 2098 C C . LEU A 1 284 ? 18.266 -9.687 -6.349 1.00 84.44 284 LEU A C 1
ATOM 2100 O O . LEU A 1 284 ? 18.700 -10.619 -7.028 1.00 84.44 284 LEU A O 1
ATOM 2104 N N . SER A 1 285 ? 18.635 -8.422 -6.586 1.00 81.06 285 SER A N 1
ATOM 2105 C CA . SER A 1 285 ? 19.500 -8.068 -7.723 1.00 81.06 285 SER A CA 1
ATOM 2106 C C . SER A 1 285 ? 20.945 -8.538 -7.574 1.00 81.06 285 SER A C 1
ATOM 2108 O O . SER A 1 285 ? 21.592 -8.795 -8.590 1.00 81.06 285 SER A O 1
ATOM 2110 N N . LEU A 1 286 ? 21.433 -8.749 -6.343 1.00 78.75 286 LEU A N 1
ATOM 2111 C CA . LEU A 1 286 ? 22.763 -9.323 -6.093 1.00 78.75 286 LEU A CA 1
ATOM 2112 C C . LEU A 1 286 ? 22.931 -10.722 -6.710 1.00 78.75 286 LEU A C 1
ATOM 2114 O O . LEU A 1 286 ? 24.042 -11.078 -7.096 1.00 78.75 286 LEU A O 1
ATOM 2118 N N . GLY A 1 287 ? 21.848 -11.500 -6.826 1.00 66.00 287 GLY A N 1
ATOM 2119 C CA . GLY A 1 287 ? 21.861 -12.815 -7.476 1.00 66.00 287 GLY A CA 1
ATOM 2120 C C . GLY A 1 287 ? 21.653 -12.774 -8.995 1.00 66.00 287 GLY A C 1
ATOM 2121 O O . GLY A 1 287 ? 22.008 -13.730 -9.678 1.00 66.00 287 GLY A O 1
ATOM 2122 N N . GLY A 1 288 ? 21.088 -11.683 -9.526 1.00 60.47 288 GLY A N 1
ATOM 2123 C CA . GLY A 1 288 ? 20.653 -11.567 -10.925 1.00 60.47 288 GLY A CA 1
ATOM 2124 C C . GLY A 1 288 ? 21.591 -10.793 -11.856 1.00 60.47 288 GLY A C 1
ATOM 2125 O O . GLY A 1 288 ? 21.275 -10.659 -13.031 1.00 60.47 288 GLY A O 1
ATOM 2126 N N . GLY A 1 289 ? 22.711 -10.251 -11.362 1.00 54.97 289 GLY A N 1
ATOM 2127 C CA . GLY A 1 289 ? 23.677 -9.506 -12.188 1.00 54.97 289 GLY A CA 1
ATOM 2128 C C . GLY A 1 289 ? 23.182 -8.148 -12.708 1.00 54.97 289 GLY A C 1
ATOM 2129 O O . GLY A 1 289 ? 23.837 -7.547 -13.557 1.00 54.97 289 GLY A O 1
ATOM 2130 N N . HIS A 1 290 ? 22.046 -7.658 -12.206 1.00 55.69 290 HIS A N 1
ATOM 2131 C CA . HIS A 1 290 ? 21.460 -6.388 -12.628 1.00 55.69 290 HIS A CA 1
ATOM 2132 C C . HIS A 1 290 ? 22.178 -5.179 -12.012 1.00 55.69 290 HIS A C 1
ATOM 2134 O O . HIS A 1 290 ? 22.781 -5.259 -10.938 1.00 55.69 290 HIS A O 1
ATOM 2140 N N . ALA A 1 291 ? 22.100 -4.059 -12.737 1.00 59.88 291 ALA A N 1
ATOM 2141 C CA . ALA A 1 291 ? 22.670 -2.768 -12.381 1.00 59.88 291 ALA A CA 1
ATOM 2142 C C . ALA A 1 291 ? 22.119 -2.212 -11.055 1.00 59.88 291 ALA A C 1
ATOM 2144 O O . ALA A 1 291 ? 21.183 -2.735 -10.449 1.00 59.88 291 ALA A O 1
ATOM 2145 N N . VAL A 1 292 ? 22.757 -1.139 -10.599 1.00 61.56 292 VAL A N 1
ATOM 2146 C CA . VAL A 1 292 ? 22.412 -0.396 -9.387 1.00 61.56 292 VAL A CA 1
ATOM 2147 C C . VAL A 1 292 ? 20.952 0.086 -9.494 1.00 61.56 292 VAL A C 1
ATOM 2149 O O . VAL A 1 292 ? 20.585 0.697 -10.491 1.00 61.56 292 VAL A O 1
ATOM 2152 N N . MET A 1 293 ? 20.084 -0.217 -8.523 1.00 68.31 293 MET A N 1
ATOM 2153 C CA . MET A 1 293 ? 18.659 0.146 -8.613 1.00 68.31 293 MET A CA 1
ATOM 2154 C C . MET A 1 293 ? 18.450 1.642 -8.470 1.00 68.31 293 MET A C 1
ATOM 2156 O O . MET A 1 293 ? 17.686 2.254 -9.198 1.00 68.31 293 MET A O 1
ATOM 2160 N N . LEU A 1 294 ? 19.145 2.249 -7.515 1.00 66.00 294 L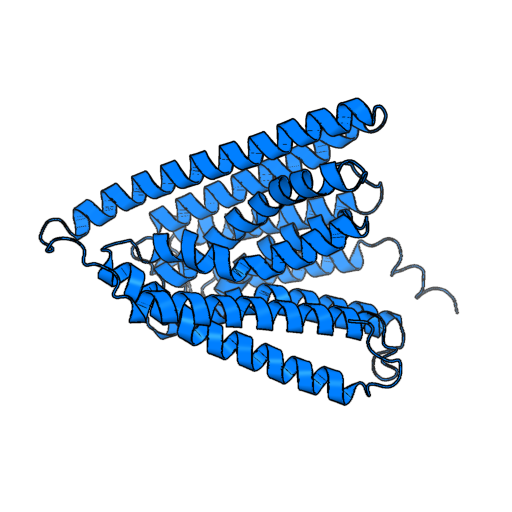EU A N 1
ATOM 2161 C CA . LEU A 1 294 ? 19.011 3.679 -7.256 1.00 66.00 294 LEU A CA 1
ATOM 2162 C C . LEU A 1 294 ? 19.790 4.551 -8.257 1.00 66.00 294 LEU A C 1
ATOM 2164 O O . LEU A 1 294 ? 19.779 5.769 -8.092 1.00 66.00 294 LEU A O 1
ATOM 2168 N N . THR A 1 295 ? 20.498 3.984 -9.249 1.00 65.69 295 THR A N 1
ATOM 2169 C CA . THR A 1 295 ? 21.200 4.815 -10.244 1.00 65.69 295 THR A CA 1
ATOM 2170 C C . THR A 1 295 ? 20.253 5.402 -11.273 1.00 65.69 295 THR A C 1
ATOM 2172 O O . THR A 1 295 ? 19.448 4.661 -11.837 1.00 65.69 295 THR A O 1
ATOM 2175 N N . PRO A 1 296 ? 20.429 6.688 -11.608 1.00 53.59 296 PRO A N 1
ATOM 2176 C CA . PRO A 1 296 ? 19.644 7.315 -12.648 1.00 53.59 296 PRO A CA 1
ATOM 2177 C C . PRO A 1 296 ? 19.917 6.740 -14.041 1.00 53.59 296 PRO A C 1
ATOM 2179 O O . PRO A 1 296 ? 21.035 6.861 -14.545 1.00 53.59 296 PRO A O 1
ATOM 2182 N N . HIS A 1 297 ? 18.898 6.197 -14.711 1.00 59.84 297 HIS A N 1
ATOM 2183 C CA . HIS A 1 297 ? 18.850 6.251 -16.174 1.00 59.84 297 HIS A CA 1
ATOM 2184 C C . HIS A 1 297 ? 18.206 7.597 -16.549 1.00 59.84 297 HIS A C 1
ATOM 2186 O O . HIS A 1 297 ? 17.145 7.963 -16.044 1.00 59.84 297 HIS A O 1
ATOM 2192 N N . ALA A 1 298 ? 18.916 8.392 -17.357 1.00 47.56 298 ALA A N 1
ATOM 2193 C CA . ALA A 1 298 ? 18.837 9.860 -17.383 1.00 47.56 298 ALA A CA 1
ATOM 2194 C C . ALA A 1 298 ? 17.461 10.500 -17.700 1.00 47.56 298 ALA A C 1
ATOM 2196 O O . ALA A 1 298 ? 17.314 11.703 -17.497 1.00 47.56 298 ALA A O 1
ATOM 2197 N N . SER A 1 299 ? 16.461 9.750 -18.174 1.00 50.00 299 SER A N 1
ATOM 2198 C CA . SER A 1 299 ? 15.104 10.258 -18.447 1.00 50.00 299 SER A CA 1
ATOM 2199 C C . SER A 1 299 ? 14.070 9.929 -17.362 1.00 50.00 299 SER A C 1
ATOM 2201 O O . SER A 1 299 ? 13.148 10.717 -17.145 1.00 50.00 299 SER A O 1
ATOM 2203 N N . ASP A 1 300 ? 14.227 8.816 -16.643 1.00 62.38 300 ASP A N 1
ATOM 2204 C CA . ASP A 1 300 ? 13.134 8.226 -15.849 1.00 62.38 300 ASP A CA 1
ATOM 2205 C C . ASP A 1 300 ? 13.263 8.546 -14.349 1.00 62.38 300 ASP A C 1
ATOM 2207 O O . ASP A 1 300 ? 12.288 8.579 -13.593 1.00 62.38 300 ASP A O 1
ATOM 2211 N N . THR A 1 301 ? 14.458 8.955 -13.920 1.00 69.06 301 THR A N 1
ATOM 2212 C CA . THR A 1 301 ? 14.725 9.385 -12.537 1.00 69.06 301 THR A CA 1
ATOM 2213 C C . THR A 1 301 ? 13.943 10.625 -12.140 1.00 69.06 301 THR A C 1
ATOM 2215 O O . THR A 1 301 ? 13.476 10.717 -11.008 1.00 69.06 301 THR A O 1
ATOM 2218 N N . THR A 1 302 ? 13.752 11.579 -13.053 1.00 78.00 302 THR A N 1
ATOM 2219 C CA . THR A 1 302 ? 12.960 12.777 -12.754 1.00 78.00 302 THR A CA 1
ATOM 2220 C C . THR A 1 302 ? 11.513 12.410 -12.425 1.00 78.00 302 THR A C 1
ATOM 2222 O O . THR A 1 302 ? 10.944 12.988 -11.503 1.00 78.00 302 THR A O 1
ATOM 2225 N N . GLN A 1 303 ? 10.937 11.409 -13.098 1.00 81.38 303 GLN A N 1
ATOM 2226 C CA . GLN A 1 303 ? 9.569 10.953 -12.830 1.00 81.38 303 GLN A CA 1
ATOM 2227 C C . GLN A 1 303 ? 9.469 10.253 -11.474 1.00 81.38 303 GLN A C 1
ATOM 2229 O O . GLN A 1 303 ? 8.585 10.579 -10.684 1.00 81.38 303 GLN A O 1
ATOM 2234 N N . ASN A 1 304 ? 10.423 9.373 -11.160 1.00 87.06 304 ASN A N 1
ATOM 2235 C CA . ASN A 1 304 ? 10.493 8.694 -9.866 1.00 87.06 304 ASN A CA 1
ATOM 2236 C C . ASN A 1 304 ? 10.697 9.688 -8.708 1.00 87.06 304 ASN A C 1
ATOM 2238 O O . ASN A 1 304 ? 10.021 9.599 -7.680 1.00 87.06 304 ASN A O 1
ATOM 2242 N N . LEU A 1 305 ? 11.549 10.702 -8.895 1.00 88.81 305 LEU A N 1
ATOM 2243 C CA . LEU A 1 305 ? 11.726 11.785 -7.927 1.00 88.81 305 LEU A CA 1
ATOM 2244 C C . LEU A 1 305 ? 10.432 12.585 -7.724 1.00 88.81 305 LEU A C 1
ATOM 2246 O O . LEU A 1 305 ? 10.050 12.837 -6.582 1.00 88.81 305 LEU A O 1
ATOM 2250 N N . ILE A 1 306 ? 9.736 12.956 -8.805 1.00 87.88 306 ILE A N 1
ATOM 2251 C CA . ILE A 1 306 ? 8.451 13.666 -8.722 1.00 87.88 306 ILE A CA 1
ATOM 2252 C C . ILE A 1 306 ? 7.403 12.803 -8.007 1.00 87.88 306 ILE A C 1
ATOM 2254 O O . ILE A 1 306 ? 6.705 13.318 -7.136 1.00 87.88 306 ILE A O 1
ATOM 2258 N N . ALA A 1 307 ? 7.317 11.505 -8.310 1.00 89.75 307 ALA A N 1
ATOM 2259 C CA . ALA A 1 307 ? 6.386 10.587 -7.655 1.00 89.75 307 ALA A CA 1
ATOM 2260 C C . ALA A 1 307 ? 6.638 10.499 -6.140 1.00 89.75 307 ALA A C 1
ATOM 2262 O O . ALA A 1 307 ? 5.702 10.594 -5.347 1.00 89.75 307 ALA A O 1
ATOM 2263 N N . GLY A 1 308 ? 7.897 10.395 -5.703 1.00 92.56 308 GLY A N 1
ATOM 2264 C CA . GLY A 1 308 ? 8.197 10.391 -4.270 1.00 92.56 308 GLY A CA 1
ATOM 2265 C C . GLY A 1 308 ? 7.991 11.755 -3.600 1.00 92.56 308 GLY A C 1
ATOM 2266 O O . GLY A 1 308 ? 7.511 11.808 -2.468 1.00 92.56 308 GLY A O 1
ATOM 2267 N N . LEU A 1 309 ? 8.282 12.870 -4.283 1.00 94.31 309 LEU A N 1
ATOM 2268 C CA . LEU A 1 309 ? 7.977 14.214 -3.772 1.00 94.31 309 LEU A CA 1
ATOM 2269 C C . LEU A 1 309 ? 6.467 14.434 -3.631 1.00 94.31 309 LEU A C 1
ATOM 2271 O O . LEU A 1 309 ? 6.026 15.022 -2.642 1.00 94.31 309 LEU A O 1
ATOM 2275 N N . LEU A 1 310 ? 5.672 13.923 -4.574 1.00 93.94 310 LEU A N 1
ATOM 2276 C CA . LEU A 1 310 ? 4.216 13.916 -4.489 1.00 93.94 310 LEU A CA 1
ATOM 2277 C C . LEU A 1 310 ? 3.752 13.111 -3.269 1.00 93.94 310 LEU A C 1
ATOM 2279 O O . LEU A 1 310 ? 2.955 13.621 -2.482 1.00 93.94 310 LEU A O 1
ATOM 2283 N N . ALA A 1 311 ? 4.308 11.915 -3.043 1.00 95.25 311 ALA A N 1
ATOM 2284 C CA . ALA A 1 311 ? 4.011 11.112 -1.855 1.00 95.25 311 ALA A CA 1
ATOM 2285 C C . ALA A 1 311 ? 4.324 11.873 -0.555 1.00 95.25 311 ALA A C 1
ATOM 2287 O O . ALA A 1 311 ? 3.507 11.882 0.371 1.00 95.25 311 ALA A O 1
ATOM 2288 N N . MET A 1 312 ? 5.476 12.553 -0.482 1.00 96.88 312 MET A N 1
ATOM 2289 C CA . MET A 1 312 ? 5.845 13.381 0.673 1.00 96.88 312 MET A CA 1
ATOM 2290 C C . MET A 1 312 ? 4.883 14.554 0.866 1.00 96.88 312 MET A C 1
ATOM 2292 O O . MET A 1 312 ? 4.445 14.795 1.989 1.00 96.88 312 MET A O 1
ATOM 2296 N N . LEU A 1 313 ? 4.521 15.261 -0.207 1.00 96.06 313 LEU A N 1
ATOM 2297 C CA . LEU A 1 313 ? 3.597 16.393 -0.152 1.00 96.06 313 LEU A CA 1
ATOM 2298 C C . LEU A 1 313 ? 2.212 15.961 0.345 1.00 96.06 313 LEU A C 1
ATOM 2300 O O . LEU A 1 313 ? 1.660 16.581 1.254 1.00 96.06 313 LEU A O 1
ATOM 2304 N N . LEU A 1 314 ? 1.671 14.870 -0.200 1.00 96.00 314 LEU A N 1
ATOM 2305 C CA . LEU A 1 314 ? 0.392 14.303 0.230 1.00 96.00 314 LEU A CA 1
ATOM 2306 C C . LEU A 1 314 ? 0.448 13.860 1.698 1.00 96.00 314 LEU A C 1
ATOM 2308 O O . LEU A 1 314 ? -0.464 14.157 2.473 1.00 96.00 314 LEU A O 1
ATOM 2312 N N . THR A 1 315 ? 1.541 13.211 2.106 1.00 95.94 315 THR A N 1
ATOM 2313 C CA . THR A 1 315 ? 1.744 12.788 3.499 1.00 95.94 315 THR A CA 1
ATOM 2314 C C . THR A 1 315 ? 1.847 13.991 4.441 1.00 95.94 315 THR A C 1
ATOM 2316 O O . THR A 1 315 ? 1.265 13.970 5.524 1.00 95.94 315 THR A O 1
ATOM 2319 N N . ALA A 1 316 ? 2.509 15.075 4.030 1.00 95.44 316 ALA A N 1
ATOM 2320 C CA . ALA A 1 316 ? 2.587 16.313 4.802 1.00 95.44 316 ALA A CA 1
ATOM 2321 C C . ALA A 1 316 ? 1.206 16.959 4.997 1.00 95.44 316 ALA A C 1
ATOM 2323 O O . ALA A 1 316 ? 0.897 17.423 6.096 1.00 95.44 316 ALA A O 1
ATOM 2324 N N . VAL A 1 317 ? 0.344 16.936 3.973 1.00 93.25 317 VAL A N 1
ATOM 2325 C CA . VAL A 1 317 ? -1.052 17.386 4.098 1.00 93.25 317 VAL A CA 1
ATOM 2326 C C . VAL A 1 317 ? -1.831 16.497 5.067 1.00 93.25 317 VAL A C 1
ATOM 2328 O O . VAL A 1 317 ? -2.550 17.024 5.916 1.00 93.25 317 VAL A O 1
ATOM 2331 N N . ALA A 1 318 ? -1.659 15.172 5.009 1.00 92.38 318 ALA A N 1
ATOM 2332 C CA . ALA A 1 318 ? -2.294 14.251 5.953 1.00 92.38 318 ALA A CA 1
ATOM 2333 C C . ALA A 1 318 ? -1.838 14.508 7.405 1.00 92.38 318 ALA A C 1
ATOM 2335 O O . ALA A 1 318 ? -2.670 14.594 8.312 1.00 92.38 318 ALA A O 1
ATOM 2336 N N . ILE A 1 319 ? -0.535 14.717 7.627 1.00 92.56 319 ILE A N 1
ATOM 2337 C CA . ILE A 1 319 ? 0.026 15.117 8.928 1.00 92.56 319 ILE A CA 1
ATOM 2338 C C . ILE A 1 319 ? -0.575 16.447 9.389 1.00 92.56 319 ILE A C 1
ATOM 2340 O O . ILE A 1 319 ? -1.018 16.555 10.532 1.00 92.56 319 ILE A O 1
ATOM 2344 N N . GLY A 1 320 ? -0.640 17.446 8.506 1.00 88.62 320 GLY A N 1
ATOM 2345 C CA . GLY A 1 320 ? -1.263 18.738 8.789 1.00 88.62 320 GLY A CA 1
ATOM 2346 C C . GLY A 1 320 ? -2.735 18.600 9.183 1.00 88.62 320 GLY A C 1
ATOM 2347 O O . GLY A 1 320 ? -3.164 19.214 10.158 1.00 88.62 320 GLY A O 1
ATOM 2348 N N . GLY A 1 321 ? -3.489 17.738 8.494 1.00 86.19 321 GLY A N 1
ATOM 2349 C CA . GLY A 1 321 ? -4.878 17.410 8.820 1.00 86.19 321 GLY A CA 1
ATOM 2350 C C . GLY A 1 321 ? -5.034 16.808 10.220 1.00 86.19 321 GLY A C 1
ATOM 2351 O O . GLY A 1 321 ? -5.877 17.263 10.997 1.00 86.19 321 GLY A O 1
ATOM 2352 N N . MET A 1 322 ? -4.172 15.852 10.582 1.00 87.44 322 MET A N 1
ATOM 2353 C CA . MET A 1 322 ? -4.151 15.243 11.921 1.00 87.44 322 MET A CA 1
ATOM 2354 C C . MET A 1 322 ? -3.701 16.221 13.019 1.00 87.44 322 MET A C 1
ATOM 2356 O O . MET A 1 322 ? -4.239 16.189 14.129 1.00 87.44 322 MET A O 1
ATOM 2360 N N . ALA A 1 323 ? -2.733 17.095 12.726 1.00 83.94 323 ALA A N 1
ATOM 2361 C CA . ALA A 1 323 ? -2.155 18.035 13.686 1.00 83.94 323 ALA A CA 1
ATOM 2362 C C . ALA A 1 323 ? -3.066 19.240 13.956 1.00 83.94 323 ALA A C 1
ATOM 2364 O O . ALA A 1 323 ? -3.271 19.615 15.109 1.00 83.94 323 ALA A O 1
ATOM 2365 N N . TYR A 1 324 ? -3.628 19.835 12.902 1.00 79.56 324 TYR A N 1
ATOM 2366 C CA . TYR A 1 324 ? -4.495 21.007 13.006 1.00 79.56 324 TYR A CA 1
ATOM 2367 C C . TYR A 1 324 ? -5.915 20.643 13.471 1.00 79.56 324 TYR A C 1
ATOM 2369 O O . TYR A 1 324 ? -6.608 21.491 14.027 1.00 79.56 324 TYR A O 1
ATOM 2377 N N . ARG A 1 325 ? -6.346 19.381 13.287 1.00 72.19 325 ARG A N 1
ATOM 2378 C CA . ARG A 1 325 ? -7.685 18.877 13.656 1.00 72.19 325 ARG A CA 1
ATOM 2379 C C . ARG A 1 325 ? -8.823 19.788 13.177 1.00 72.19 325 ARG A C 1
ATOM 2381 O O . ARG A 1 325 ? -9.766 20.064 13.917 1.00 72.19 325 ARG A O 1
ATOM 2388 N N . SER A 1 326 ? -8.747 20.266 11.934 1.00 64.62 326 SER A N 1
ATOM 2389 C CA . SER A 1 326 ? -9.819 21.104 11.389 1.00 64.62 326 SER A CA 1
ATOM 2390 C C . SER A 1 326 ? -11.126 20.324 11.289 1.00 64.62 326 SER A C 1
ATOM 2392 O O . SER A 1 326 ? -11.188 19.275 10.652 1.00 64.62 326 SER A O 1
ATOM 2394 N N . HIS A 1 327 ? -12.198 20.875 11.854 1.00 65.44 327 HIS A N 1
ATOM 2395 C CA . HIS A 1 327 ? -13.552 20.345 11.688 1.00 65.44 327 HIS A CA 1
ATOM 2396 C C . HIS A 1 327 ? -14.255 20.876 10.427 1.00 65.44 327 HIS A C 1
ATOM 2398 O O . HIS A 1 327 ? -15.428 20.561 10.199 1.00 65.44 327 HIS A O 1
ATOM 2404 N N . THR A 1 328 ? -13.572 21.676 9.600 1.00 66.88 328 THR A N 1
ATOM 2405 C CA . THR A 1 328 ? -14.159 22.257 8.390 1.00 66.88 328 THR A CA 1
ATOM 2406 C C . THR A 1 328 ? -14.423 21.163 7.354 1.00 66.88 328 THR A C 1
ATOM 2408 O O . THR A 1 328 ? -13.513 20.460 6.910 1.00 66.88 328 THR A O 1
ATOM 2411 N N . ARG A 1 329 ? -15.694 21.018 6.965 1.00 72.81 329 ARG A N 1
ATOM 2412 C CA . ARG A 1 329 ? -16.170 19.995 6.024 1.00 72.81 329 ARG A CA 1
ATOM 2413 C C . ARG A 1 329 ? -16.888 20.624 4.838 1.00 72.81 329 ARG A C 1
ATOM 2415 O O . ARG A 1 329 ? -17.619 21.598 5.006 1.00 72.81 329 ARG A O 1
ATOM 2422 N N . ILE A 1 330 ? -16.732 20.013 3.669 1.00 74.31 330 ILE A N 1
ATOM 2423 C CA . ILE A 1 330 ? -17.522 20.305 2.471 1.00 74.31 330 ILE A CA 1
ATOM 2424 C C . ILE A 1 330 ? -18.294 19.025 2.135 1.00 74.31 330 ILE A C 1
ATOM 2426 O O . ILE A 1 330 ? -17.729 18.022 1.698 1.00 74.31 330 ILE A O 1
ATOM 2430 N N . GLY A 1 331 ? -19.599 19.025 2.414 1.00 77.81 331 GLY A N 1
ATOM 2431 C CA . GLY A 1 331 ? -20.434 17.828 2.291 1.00 77.81 331 GLY A CA 1
ATOM 2432 C C . GLY A 1 331 ? -19.967 16.693 3.214 1.00 77.81 331 GLY A C 1
ATOM 2433 O O . GLY A 1 331 ? -19.901 16.862 4.433 1.00 77.81 331 GLY A O 1
ATOM 2434 N N . ARG A 1 332 ? -19.658 15.528 2.628 1.00 72.44 332 ARG A N 1
ATOM 2435 C CA . ARG A 1 332 ? -19.159 14.335 3.344 1.00 72.44 332 ARG A CA 1
ATOM 2436 C C . ARG A 1 332 ? -17.642 14.340 3.570 1.00 72.44 332 ARG A C 1
ATOM 2438 O O . ARG A 1 332 ? -17.151 13.502 4.320 1.00 72.44 332 ARG A O 1
ATOM 2445 N N . PHE A 1 333 ? -16.916 15.271 2.952 1.00 78.69 333 PHE A N 1
ATOM 2446 C CA . PHE A 1 333 ? -15.457 15.259 2.900 1.00 78.69 333 PHE A CA 1
ATOM 2447 C C . PHE A 1 333 ? -14.844 16.327 3.807 1.00 78.69 333 PHE A C 1
ATOM 2449 O O . PHE A 1 333 ? -15.337 17.455 3.898 1.00 78.69 333 PHE A O 1
ATOM 2456 N N . GLY A 1 334 ? -13.746 15.969 4.473 1.00 79.94 334 GLY A N 1
ATOM 2457 C CA . GLY A 1 334 ? -12.873 16.942 5.123 1.00 79.94 334 GLY A CA 1
ATOM 2458 C C . GLY A 1 334 ? -12.039 17.705 4.094 1.00 79.94 334 GLY A C 1
ATOM 2459 O O . GLY A 1 334 ? -11.692 17.156 3.042 1.00 79.94 334 GLY A O 1
ATOM 2460 N N . PHE A 1 335 ? -11.729 18.968 4.387 1.00 82.94 335 PHE A N 1
ATOM 2461 C CA . PHE A 1 335 ? -10.919 19.818 3.506 1.00 82.94 335 PHE A CA 1
ATOM 2462 C C . PHE A 1 335 ? -9.549 19.196 3.181 1.00 82.94 335 PHE A C 1
ATOM 2464 O O . PHE A 1 335 ? -9.112 19.222 2.035 1.00 82.94 335 PHE A O 1
ATOM 2471 N N . ASP A 1 336 ? -8.925 18.565 4.174 1.00 84.75 336 ASP A N 1
ATOM 2472 C CA . ASP A 1 336 ? -7.703 17.762 4.074 1.00 84.75 336 ASP A CA 1
ATOM 2473 C C . ASP A 1 336 ? -7.789 16.694 2.976 1.00 84.75 336 ASP A C 1
ATOM 2475 O O . ASP A 1 336 ? -6.915 16.611 2.118 1.00 84.75 336 ASP A O 1
ATOM 2479 N N . SER A 1 337 ? -8.871 15.916 2.945 1.00 86.19 337 SER A N 1
ATOM 2480 C CA . SER A 1 337 ? -9.030 14.856 1.945 1.00 86.19 337 SER A CA 1
ATOM 2481 C C . SER A 1 337 ? -9.300 15.366 0.532 1.00 86.19 337 SER A C 1
ATOM 2483 O O . SER A 1 337 ? -8.834 14.762 -0.431 1.00 86.19 337 SER A O 1
ATOM 2485 N N . ILE A 1 338 ? -10.021 16.484 0.397 1.00 88.25 338 ILE A N 1
ATOM 2486 C CA . ILE A 1 338 ? -10.233 17.133 -0.905 1.00 88.25 338 ILE A CA 1
ATOM 2487 C C . ILE A 1 338 ? -8.900 17.668 -1.423 1.00 88.25 338 ILE A C 1
ATOM 2489 O O . ILE A 1 338 ? -8.582 17.486 -2.595 1.00 88.25 338 ILE A O 1
ATOM 2493 N N . LEU A 1 339 ? -8.107 18.287 -0.545 1.00 90.75 339 LEU A N 1
ATOM 2494 C CA . LEU A 1 339 ? -6.787 18.795 -0.888 1.00 90.75 339 LEU A CA 1
ATOM 2495 C C . LEU A 1 339 ? -5.840 17.661 -1.308 1.00 90.75 339 LEU A C 1
ATOM 2497 O O . LEU A 1 339 ? -5.166 17.795 -2.323 1.00 90.75 339 LEU A O 1
ATOM 2501 N N . ILE A 1 340 ? -5.842 16.530 -0.593 1.00 92.00 340 ILE A N 1
ATOM 2502 C CA . ILE A 1 340 ? -5.103 15.314 -0.978 1.00 92.00 340 ILE A CA 1
ATOM 2503 C C . ILE A 1 340 ? -5.506 14.854 -2.386 1.00 92.00 340 ILE A C 1
ATOM 2505 O O . ILE A 1 340 ? -4.639 14.655 -3.233 1.00 92.00 340 ILE A O 1
ATOM 2509 N N . ALA A 1 341 ? -6.807 14.725 -2.664 1.00 91.38 341 ALA A N 1
ATOM 2510 C CA . ALA A 1 341 ? -7.286 14.296 -3.978 1.00 91.38 341 ALA A CA 1
ATOM 2511 C C . ALA A 1 341 ? -6.898 15.289 -5.089 1.00 91.38 341 ALA A C 1
ATOM 2513 O O . ALA A 1 341 ? -6.430 14.878 -6.148 1.00 91.38 341 ALA A O 1
ATOM 2514 N N . ALA A 1 342 ? -7.035 16.594 -4.839 1.00 92.06 342 ALA A N 1
ATOM 2515 C CA . ALA A 1 342 ? -6.680 17.637 -5.797 1.00 92.06 342 ALA A CA 1
ATOM 2516 C C . ALA A 1 342 ? -5.174 17.662 -6.102 1.00 92.06 342 ALA A C 1
ATOM 2518 O O . ALA A 1 342 ? -4.789 17.726 -7.269 1.00 92.06 342 ALA A O 1
ATOM 2519 N N . ILE A 1 343 ? -4.323 17.568 -5.073 1.00 93.12 343 ILE A N 1
ATOM 2520 C CA . ILE A 1 343 ? -2.864 17.515 -5.235 1.00 93.12 343 ILE A CA 1
ATOM 2521 C C . ILE A 1 343 ? -2.457 16.252 -5.991 1.00 93.12 343 ILE A C 1
ATOM 2523 O O . ILE A 1 343 ? -1.616 16.337 -6.880 1.00 93.12 343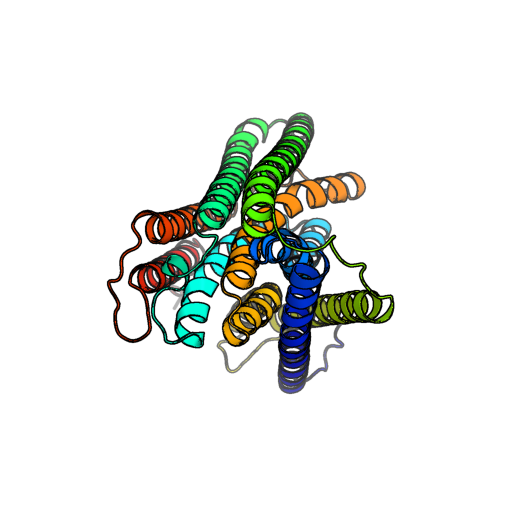 ILE A O 1
ATOM 2527 N N . TYR A 1 344 ? -3.058 15.100 -5.686 1.00 91.75 344 TYR A N 1
ATOM 2528 C CA . TYR A 1 344 ? -2.750 13.861 -6.395 1.00 91.75 344 TYR A CA 1
ATOM 2529 C C . TYR A 1 344 ? -3.129 13.945 -7.875 1.00 91.75 344 TYR A C 1
ATOM 2531 O O . TYR A 1 344 ? -2.289 13.676 -8.728 1.00 91.75 344 TYR A O 1
ATOM 2539 N N . LEU A 1 345 ? -4.352 14.383 -8.198 1.00 89.69 345 LEU A N 1
ATOM 2540 C CA . LEU A 1 345 ? -4.792 14.537 -9.589 1.00 89.69 345 LEU A CA 1
ATOM 2541 C C . LEU A 1 345 ? -3.926 15.550 -10.352 1.00 89.69 345 LEU A C 1
ATOM 2543 O O . LEU A 1 345 ? -3.539 15.288 -11.489 1.00 89.69 345 LEU A O 1
ATOM 2547 N N . GLY A 1 346 ? -3.575 16.676 -9.722 1.00 86.69 346 GLY A N 1
ATOM 2548 C CA . GLY A 1 346 ? -2.665 17.665 -10.304 1.00 86.69 346 GLY A CA 1
ATOM 2549 C C . GLY A 1 346 ? -1.248 17.121 -10.515 1.00 86.69 346 GLY A C 1
ATOM 2550 O O . GLY A 1 346 ? -0.666 17.316 -11.579 1.00 86.69 346 GLY A O 1
ATOM 2551 N N . GLY A 1 347 ? -0.709 16.388 -9.538 1.00 85.06 347 GLY A N 1
ATOM 2552 C CA . GLY A 1 347 ? 0.601 15.740 -9.627 1.00 85.06 347 GLY A CA 1
ATOM 2553 C C . GLY A 1 347 ? 0.657 14.667 -10.714 1.00 85.06 347 GLY A C 1
ATOM 2554 O O . GLY A 1 347 ? 1.603 14.640 -11.497 1.00 85.06 347 GLY A O 1
ATOM 2555 N N . MET A 1 348 ? -0.387 13.843 -10.829 1.00 81.25 348 MET A N 1
ATOM 2556 C CA . MET A 1 348 ? -0.516 12.855 -11.902 1.00 81.25 348 MET A CA 1
ATOM 2557 C C . MET A 1 348 ? -0.624 13.518 -13.277 1.00 81.25 348 MET A C 1
ATOM 2559 O O . MET A 1 348 ? 0.029 13.076 -14.218 1.00 81.25 348 MET A O 1
ATOM 2563 N N . ALA A 1 349 ? -1.384 14.610 -13.404 1.00 79.12 349 ALA A N 1
ATOM 2564 C CA . ALA A 1 349 ? -1.463 15.360 -14.656 1.00 79.12 349 ALA A CA 1
ATOM 2565 C C . ALA A 1 349 ? -0.094 15.925 -15.074 1.00 79.12 349 ALA A C 1
ATOM 2567 O O . ALA A 1 349 ? 0.257 15.867 -16.252 1.00 79.12 349 ALA A O 1
ATOM 2568 N N . LEU A 1 350 ? 0.710 16.418 -14.124 1.00 76.56 350 LEU A N 1
ATOM 2569 C CA . LEU A 1 350 ? 2.080 16.876 -14.388 1.00 76.56 350 LEU A CA 1
ATOM 2570 C C . LEU A 1 350 ? 3.012 15.730 -14.800 1.00 76.56 350 LEU A C 1
ATOM 2572 O O . LEU A 1 350 ? 3.799 15.898 -15.726 1.00 76.56 350 LEU A O 1
ATOM 2576 N N . LEU A 1 351 ? 2.903 14.564 -14.159 1.00 73.69 351 LEU A N 1
ATOM 2577 C CA . LEU A 1 351 ? 3.675 13.372 -14.526 1.00 73.69 351 LEU A CA 1
ATOM 2578 C C . LEU A 1 351 ? 3.358 12.897 -15.951 1.00 73.69 351 LEU A C 1
ATOM 2580 O O . LEU A 1 351 ? 4.273 12.575 -16.700 1.00 73.69 351 LEU A O 1
ATOM 2584 N N . VAL A 1 352 ? 2.082 12.913 -16.348 1.00 69.25 352 VAL A N 1
ATOM 2585 C CA . VAL A 1 352 ? 1.642 12.495 -17.692 1.00 69.25 352 VAL A CA 1
ATOM 2586 C C . VAL A 1 352 ? 2.000 13.529 -18.766 1.00 69.25 352 VAL A C 1
ATOM 2588 O O . VAL A 1 352 ? 2.344 13.164 -19.885 1.00 69.25 352 VAL A O 1
ATOM 2591 N N . THR A 1 353 ? 1.933 14.826 -18.458 1.00 65.81 353 THR A N 1
ATOM 2592 C CA . THR A 1 353 ? 2.219 15.899 -19.435 1.00 65.81 353 THR A CA 1
ATOM 2593 C C . THR A 1 353 ? 3.703 16.255 -19.537 1.00 65.81 353 THR A C 1
ATOM 2595 O O . THR A 1 353 ? 4.139 16.758 -20.569 1.00 65.81 353 THR A O 1
ATOM 2598 N N . GLY A 1 354 ? 4.494 15.971 -18.499 1.00 53.25 354 GLY A N 1
ATOM 2599 C CA . GLY A 1 354 ? 5.932 16.239 -18.444 1.00 53.25 354 GLY A CA 1
ATOM 2600 C C . GLY A 1 354 ? 6.809 15.234 -19.198 1.00 53.25 354 GLY A C 1
ATOM 2601 O O . GLY A 1 354 ? 8.016 15.448 -19.287 1.00 53.25 354 GLY A O 1
ATOM 2602 N N . THR A 1 355 ? 6.245 14.153 -19.753 1.00 52.88 355 THR A N 1
ATOM 2603 C CA . THR A 1 355 ? 6.984 13.188 -20.583 1.00 52.88 355 THR A CA 1
ATOM 2604 C C . THR A 1 355 ? 7.342 13.805 -21.946 1.00 52.88 355 THR A C 1
ATOM 2606 O O . THR A 1 355 ? 6.426 14.081 -22.728 1.00 52.88 355 THR A O 1
ATOM 2609 N N . PRO A 1 356 ? 8.630 13.960 -22.316 1.00 39.44 356 PRO A N 1
ATOM 2610 C CA . PRO A 1 356 ? 9.048 14.571 -23.589 1.00 39.44 356 PRO A CA 1
ATOM 2611 C C . PRO A 1 356 ? 8.719 13.767 -24.867 1.00 39.44 356 PRO A C 1
ATOM 2613 O O . PRO A 1 356 ? 9.290 14.042 -25.917 1.00 39.44 356 PRO A O 1
ATOM 2616 N N . GLY A 1 357 ? 7.822 12.777 -24.809 1.00 42.03 357 GLY A N 1
ATOM 2617 C CA . GLY A 1 357 ? 7.429 11.933 -25.946 1.00 42.03 357 GLY A CA 1
ATOM 2618 C C . GLY A 1 357 ? 5.957 12.041 -26.359 1.00 42.03 357 GLY A C 1
ATOM 2619 O O . GLY A 1 357 ? 5.636 11.776 -27.513 1.00 42.03 357 GLY A O 1
ATOM 2620 N N . ALA A 1 358 ? 5.056 12.473 -25.469 1.00 34.47 358 ALA A N 1
ATOM 2621 C CA . ALA A 1 358 ? 3.619 12.511 -25.768 1.00 34.47 358 ALA A CA 1
ATOM 2622 C C . ALA A 1 358 ? 3.211 13.716 -26.637 1.00 34.47 358 ALA A C 1
ATOM 2624 O O . ALA A 1 358 ? 2.266 13.635 -27.415 1.00 34.47 358 ALA A O 1
ATOM 2625 N N . ALA A 1 359 ? 3.941 14.832 -26.545 1.00 30.86 359 ALA A N 1
ATOM 2626 C CA . ALA A 1 359 ? 3.656 16.036 -27.328 1.00 30.86 359 ALA A CA 1
ATOM 2627 C C . ALA A 1 359 ? 4.226 15.990 -28.761 1.00 30.86 359 ALA A C 1
ATOM 2629 O O . ALA A 1 359 ? 3.782 16.752 -29.617 1.00 30.86 359 ALA A O 1
ATOM 2630 N N . ALA A 1 360 ? 5.188 15.102 -29.043 1.00 32.47 360 ALA A N 1
ATOM 2631 C CA . ALA A 1 360 ? 5.841 15.017 -30.352 1.00 32.47 360 ALA A CA 1
ATOM 2632 C C . ALA A 1 360 ? 5.081 14.138 -31.364 1.00 32.47 360 ALA A C 1
ATOM 2634 O O . ALA A 1 360 ? 5.242 14.330 -32.564 1.00 32.47 360 ALA A O 1
ATOM 2635 N N . SER A 1 361 ? 4.228 13.210 -30.914 1.00 34.69 361 SER A N 1
ATOM 2636 C CA . SER A 1 361 ? 3.461 12.317 -31.802 1.00 34.69 361 SER A CA 1
ATOM 2637 C C . SER A 1 361 ? 2.096 12.869 -32.230 1.00 34.69 361 SER A C 1
ATOM 2639 O O . SER A 1 361 ? 1.475 12.324 -33.136 1.00 34.69 361 SER A O 1
ATOM 2641 N N . VAL A 1 362 ? 1.633 13.963 -31.615 1.00 39.09 362 VAL A N 1
ATOM 2642 C CA . VAL A 1 362 ? 0.399 14.679 -32.005 1.00 39.09 362 VAL A CA 1
ATOM 2643 C C . VAL A 1 362 ? 0.680 15.738 -33.085 1.00 39.09 362 VAL A C 1
ATOM 2645 O O . VAL A 1 362 ? -0.239 16.257 -33.711 1.00 39.09 362 VAL A O 1
ATOM 2648 N N . ALA A 1 363 ? 1.955 16.039 -33.345 1.00 30.81 363 ALA A N 1
ATOM 2649 C CA . ALA A 1 363 ? 2.397 17.041 -34.308 1.00 30.81 363 ALA A CA 1
ATOM 2650 C C . ALA A 1 363 ? 3.158 16.411 -35.487 1.00 30.81 363 ALA A C 1
ATOM 2652 O O . ALA A 1 363 ? 4.276 16.806 -35.808 1.00 30.81 363 ALA A O 1
ATOM 2653 N N . SER A 1 364 ? 2.545 15.443 -36.163 1.00 30.09 364 SER A N 1
ATOM 2654 C CA . SER A 1 364 ? 2.905 15.110 -37.544 1.00 30.09 364 SER A CA 1
ATOM 2655 C C . SER A 1 364 ? 1.609 14.915 -38.337 1.00 30.09 364 SER A C 1
ATOM 2657 O O . SER A 1 364 ? 0.830 14.044 -37.945 1.00 30.09 364 SER A O 1
ATOM 2659 N N . PRO A 1 365 ? 1.337 15.763 -39.349 1.00 39.34 365 PRO A N 1
ATOM 2660 C CA . PRO A 1 365 ? 0.083 15.755 -40.101 1.00 39.34 365 PRO A CA 1
ATOM 2661 C C . PRO A 1 365 ? -0.149 14.473 -40.903 1.00 39.34 365 PRO A C 1
ATOM 2663 O O . PRO A 1 365 ? 0.850 13.819 -41.288 1.00 39.34 365 PRO A O 1
#

Secondary structure (DSSP, 8-state):
----TT--HHHHHHHHHHHHHHHHHHHHHHHHHHHHHHHHHT--HHHHIIIIIHHHHTHHHHHHHHHHHHTT-HHHHHHHHHHHHHHHHHHHHHHHHHH-SS-GGGS-TTHHHHHHHHHHHHHHHHHHHHHHHHHHTTTT-HHHHHHHHHHHHHHHHHHHHHHHHHHHHHHHHHHHHHTTTS-------HHHHHHHHHHHHHHHHHHHHHHHHHHHHHHS-BGGGTBHHHHHHHHHHHHHHHHHHHHHHHHHHHHHTT-HHHHHHHHHHHHHHHHHHHHHHHHHHHHHTPPPTTSPPTTTHHHHHHHHHHHHHHHHHHHHHHHH----EETTEEHHHHHHHHHHHHHHHHHHHS-TTTTTSSS--

Radius of gyration: 20.82 Å; Cα contacts (8 Å, |Δi|>4): 533; chains: 1; bounding box: 52×45×74 Å

Foldseek 3Di:
DPDPPPDDPVVLVVLLVVLLVLLLVLLLLLLVLLVVV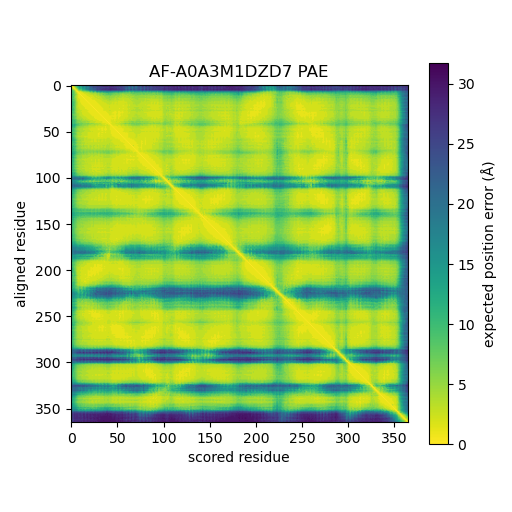CVQQLHALLLSLLPVLLQLLQVLLLVVLLVCLLVLNLLVNLLSLLLLLLVLLLLQLVLLVLLLAEGLCLPDPPNVLLLLLLVLLLVLLVLLLVLLVVLQVCPVPQVVSLVSLLVSLVVSVVSLVVSSVVSCVVRVVVSCVVCVPPDHRHDDDPVSVVSNVVSSVSNSVSLNSQLVSLVVQLCDFPPVQPGNVSSVVSSVVSNSCSSCSSLSSNLSSCSVVVNSSSNSSNSSSNSSVSSNSSSVSSVVVVVSVHTRSSYDPPQSSVLSSLSSVSSSVSSVLSSVCNVVSDPDDDRSYYPSSVVSVVSSVVSVVCSVVVRPPPVVVVPDD

Mean predicted aligned error: 7.53 Å

pLDDT: mean 83.97, std 14.79, range [30.09, 98.25]